Protein AF-A0A914R539-F1 (afdb_monomer_lite)

Foldseek 3Di:
DDDDDPVVVVVVVVVVCVVVVNDDDDDDAPDPAQVVSCVVPVWGKDWDFQLCCPPPQKDFDDDVQWFWWFDQDPVRDTFIFIARNVQQKTWDDDPNDIDIDHDPVSRGIITIIIGNDDDDADDDFKDKDFFFDAAPVVQAFDWDVNAWAQDPVRDTDTWGWKWADDPRDIWIWTWDADPVRTIWIWTDDPNDIDTDNVRTMIMTTGGGPPCPDPVPADADEPPPDPDPPVLPHHFYAYPPSDRDTDRDDDPPPDD

Secondary structure (DSSP, 8-state):
---SHHHHHHHHHHHHHHHTTT-------S-SSHHHHHHHHS-EEEEEEGGGGG-TTEEE--BTTEEEEEEE-TTS-EEEEEEETTTTEEEEEETTEEEEEESGGGGGSEEEEEE----------EEEEETTSBP-GGG-B-BGGGS-EE-TTS-EE--EEEEEEETTEEEEEEEEE-TTSBEEEEEEETTEEE-SGGG-EEEEEB--TT-S-GGGSPEEETT----TTS-SSPEEE-SSSS---PPP-------

pLDDT: mean 75.89, std 21.04, range [23.69, 97.81]

Organism: Parascaris equorum (NCBI:txid6256)

InterPro domains:
  IPR021010 Cytosolic motility protein [PF12150] (19-109)
  IPR021010 Cytosolic motility protein [PF12150] (124-219)
  IPR021010 Cytosolic motility protein [PTHR31578] (16-212)

Structure (mmCIF, N/CA/C/O backbone):
data_AF-A0A914R539-F1
#
_entry.id   AF-A0A914R539-F1
#
loop_
_atom_site.group_PDB
_atom_site.id
_atom_site.type_symbol
_atom_site.label_atom_id
_atom_site.label_alt_id
_atom_site.label_comp_id
_atom_site.label_asym_id
_atom_site.label_entity_id
_atom_site.label_seq_id
_atom_site.pdbx_PDB_ins_code
_atom_site.Cartn_x
_atom_site.Cartn_y
_atom_site.Cartn_z
_atom_site.occupancy
_atom_site.B_iso_or_equiv
_atom_site.auth_seq_id
_atom_site.auth_comp_id
_atom_site.auth_asym_id
_atom_site.auth_atom_id
_atom_site.pdbx_PDB_model_num
ATOM 1 N N . MET A 1 1 ? -8.723 -35.958 12.616 1.00 33.81 1 MET A N 1
ATOM 2 C CA . MET A 1 1 ? -7.391 -35.722 12.018 1.00 33.81 1 MET A CA 1
ATOM 3 C C . MET A 1 1 ? -7.541 -34.635 10.971 1.00 33.81 1 MET A C 1
ATOM 5 O O . MET A 1 1 ? -8.074 -34.938 9.921 1.00 33.81 1 MET A O 1
ATOM 9 N N . ASN A 1 2 ? -7.173 -33.387 11.263 1.00 42.44 2 ASN A N 1
ATOM 10 C CA . ASN A 1 2 ? -7.178 -32.292 10.282 1.00 42.44 2 ASN A CA 1
ATOM 11 C C . ASN A 1 2 ? -6.031 -31.323 10.606 1.00 42.44 2 ASN A C 1
ATOM 13 O O . ASN A 1 2 ? -6.240 -30.271 11.198 1.00 42.44 2 ASN A O 1
ATOM 17 N N . GLN A 1 3 ? -4.807 -31.708 10.247 1.00 45.84 3 GLN A N 1
ATOM 18 C CA . GLN A 1 3 ? -3.664 -30.801 10.108 1.00 45.84 3 GLN A CA 1
ATOM 19 C C . GLN A 1 3 ? -2.811 -31.296 8.930 1.00 45.84 3 GLN A C 1
ATOM 21 O O . GLN A 1 3 ? -2.142 -32.317 9.067 1.00 45.84 3 GLN A O 1
ATOM 26 N N . PRO A 1 4 ? -2.928 -30.672 7.738 1.00 49.81 4 PRO A N 1
ATOM 27 C CA . PRO A 1 4 ? -1.743 -30.599 6.870 1.00 49.81 4 PRO A CA 1
ATOM 28 C C . PRO A 1 4 ? -1.558 -29.289 6.066 1.00 49.81 4 PRO A C 1
ATOM 30 O O . PRO A 1 4 ? -0.532 -29.123 5.413 1.00 49.81 4 PRO A O 1
ATOM 33 N N . VAL A 1 5 ? -2.498 -28.334 6.066 1.00 51.12 5 VAL A N 1
ATOM 34 C CA . VAL A 1 5 ? -2.425 -27.194 5.117 1.00 51.12 5 VAL A CA 1
ATOM 35 C C . VAL A 1 5 ? -1.480 -26.078 5.587 1.00 51.12 5 VAL A C 1
ATOM 37 O O . VAL A 1 5 ? -0.688 -25.566 4.792 1.00 51.12 5 VAL A O 1
ATOM 40 N N . ALA A 1 6 ? -1.512 -25.730 6.878 1.00 50.34 6 ALA A N 1
ATOM 41 C CA . ALA A 1 6 ? -0.739 -24.611 7.431 1.00 50.34 6 ALA A CA 1
ATOM 42 C C . ALA A 1 6 ? 0.784 -24.856 7.420 1.00 50.34 6 ALA A C 1
ATOM 44 O O . ALA A 1 6 ? 1.560 -23.942 7.140 1.00 50.34 6 ALA A O 1
ATOM 45 N N . GLU A 1 7 ? 1.211 -26.101 7.649 1.00 47.94 7 GLU A N 1
ATOM 46 C CA . GLU A 1 7 ? 2.627 -26.486 7.684 1.00 47.94 7 GLU A CA 1
ATOM 47 C C . GLU A 1 7 ? 3.283 -26.391 6.294 1.00 47.94 7 GLU A C 1
ATOM 49 O O . GLU A 1 7 ? 4.421 -25.939 6.165 1.00 47.94 7 GLU A O 1
ATOM 54 N N . SER A 1 8 ? 2.543 -26.695 5.218 1.00 57.62 8 SER A N 1
ATOM 55 C CA . SER A 1 8 ? 3.074 -26.572 3.850 1.00 57.62 8 SER A CA 1
ATOM 56 C C . SER A 1 8 ? 3.269 -25.113 3.408 1.00 57.62 8 SER A C 1
ATOM 58 O O . SER A 1 8 ? 4.208 -24.813 2.670 1.00 57.62 8 SER A O 1
ATOM 60 N N . ALA A 1 9 ? 2.416 -24.192 3.873 1.00 58.97 9 ALA A N 1
ATOM 61 C CA . ALA A 1 9 ? 2.515 -22.771 3.542 1.00 58.97 9 ALA A CA 1
ATOM 62 C C . ALA A 1 9 ? 3.688 -22.101 4.274 1.00 58.97 9 ALA A C 1
ATOM 64 O O . ALA A 1 9 ? 4.469 -21.384 3.648 1.00 58.97 9 ALA A O 1
ATOM 65 N N . ALA A 1 10 ? 3.867 -22.394 5.566 1.00 61.19 10 ALA A N 1
ATOM 66 C CA . ALA A 1 10 ? 5.004 -21.905 6.346 1.00 61.19 10 ALA A CA 1
ATOM 67 C C . ALA A 1 10 ? 6.347 -22.382 5.762 1.00 61.19 10 ALA A C 1
ATOM 69 O O . ALA A 1 10 ? 7.278 -21.588 5.615 1.00 61.19 10 ALA A O 1
ATOM 70 N N . ASN A 1 11 ? 6.418 -23.645 5.326 1.00 65.12 11 ASN A N 1
ATOM 71 C CA . ASN A 1 11 ? 7.604 -24.199 4.670 1.00 65.12 11 ASN A CA 1
ATOM 72 C C . ASN A 1 11 ? 7.929 -23.503 3.336 1.00 65.12 11 ASN A C 1
ATOM 74 O O . ASN A 1 11 ? 9.097 -23.224 3.059 1.00 65.12 11 ASN A O 1
ATOM 78 N N . LYS A 1 12 ? 6.910 -23.151 2.539 1.00 68.62 12 LYS A N 1
ATOM 79 C CA . LYS A 1 12 ? 7.093 -22.386 1.292 1.00 68.62 12 LYS A CA 1
ATOM 80 C C . LYS A 1 12 ? 7.578 -20.957 1.544 1.00 68.62 12 LYS A C 1
ATOM 82 O O . LYS A 1 12 ? 8.467 -20.496 0.836 1.00 68.62 12 LYS A O 1
ATOM 87 N N . VAL A 1 13 ? 7.048 -20.271 2.560 1.00 67.25 13 VAL A N 1
ATOM 88 C CA . VAL A 1 13 ? 7.504 -18.917 2.931 1.00 67.25 13 VAL A CA 1
ATOM 89 C C . VAL A 1 13 ? 8.951 -18.943 3.430 1.00 67.25 13 VAL A C 1
ATOM 91 O O . VAL A 1 13 ? 9.757 -18.110 3.021 1.00 67.25 13 VAL A O 1
ATOM 94 N N . GLY A 1 14 ? 9.313 -19.927 4.260 1.00 71.75 14 GLY A N 1
ATOM 95 C CA . GLY A 1 14 ? 10.688 -20.102 4.734 1.00 71.75 14 GLY A CA 1
ATOM 96 C C . GLY A 1 14 ? 11.678 -20.403 3.604 1.00 71.75 14 GLY A C 1
ATOM 97 O O . GLY A 1 14 ? 12.800 -19.901 3.615 1.00 71.75 14 GLY A O 1
ATOM 98 N N . GLN A 1 15 ? 11.267 -21.179 2.597 1.00 78.31 15 GLN A N 1
ATOM 99 C CA . GLN A 1 15 ? 12.065 -21.390 1.391 1.00 78.31 15 GLN A CA 1
ATOM 100 C C . GLN A 1 15 ? 12.229 -20.101 0.580 1.00 78.31 15 GLN A C 1
ATOM 102 O O . GLN A 1 15 ? 13.361 -19.723 0.301 1.00 78.31 15 GLN A O 1
ATOM 107 N N . LEU A 1 16 ? 11.139 -19.383 0.302 1.00 75.12 16 LEU A N 1
ATOM 108 C CA . LEU A 1 16 ? 11.188 -18.127 -0.449 1.00 75.12 16 LEU A CA 1
ATOM 109 C C . LEU A 1 16 ? 12.073 -17.075 0.236 1.00 75.12 16 LEU A C 1
ATOM 111 O O . LEU A 1 16 ? 12.843 -16.389 -0.427 1.00 75.12 16 LEU A O 1
ATOM 115 N N . SER A 1 17 ? 11.997 -16.969 1.565 1.00 83.06 17 SER A N 1
ATOM 116 C CA . SER A 1 17 ? 12.867 -16.079 2.339 1.00 83.06 17 SER A CA 1
ATOM 117 C C . SER A 1 17 ? 14.346 -16.412 2.117 1.00 83.06 17 SER A C 1
ATOM 119 O O . SER A 1 17 ? 15.145 -15.511 1.883 1.00 83.06 17 SER A O 1
ATOM 121 N N . ARG A 1 18 ? 14.715 -17.700 2.094 1.00 86.88 18 ARG A N 1
ATOM 122 C CA . ARG A 1 18 ? 16.092 -18.124 1.785 1.00 86.88 18 ARG A CA 1
ATOM 123 C C . ARG A 1 18 ? 16.487 -17.797 0.347 1.00 86.88 18 ARG A C 1
ATOM 125 O O . ARG A 1 18 ? 17.568 -17.255 0.143 1.00 86.88 18 ARG A O 1
ATOM 132 N N . ASP A 1 19 ? 15.610 -18.073 -0.614 1.00 87.69 19 ASP A N 1
ATOM 133 C CA . ASP A 1 19 ? 15.874 -17.846 -2.040 1.00 87.69 19 ASP A CA 1
ATOM 134 C C . ASP A 1 19 ? 16.094 -16.354 -2.355 1.00 87.69 19 ASP A C 1
ATOM 136 O O . ASP A 1 19 ? 16.887 -16.010 -3.229 1.00 87.69 19 ASP A O 1
ATOM 140 N N . LEU A 1 20 ? 15.433 -15.461 -1.611 1.00 87.88 20 LEU A N 1
ATOM 141 C CA . LEU A 1 20 ? 15.561 -14.005 -1.742 1.00 87.88 20 LEU A CA 1
ATOM 142 C C . LEU A 1 20 ? 16.648 -13.393 -0.841 1.00 87.88 20 LEU A C 1
ATOM 144 O O . LEU A 1 20 ? 16.790 -12.174 -0.798 1.00 87.88 20 LEU A O 1
ATOM 148 N N . GLY A 1 21 ? 17.404 -14.205 -0.095 1.00 87.19 21 GLY A N 1
ATOM 149 C CA . GLY A 1 21 ? 18.436 -13.710 0.825 1.00 87.19 21 GLY A CA 1
ATOM 150 C C . GLY A 1 21 ? 17.886 -13.015 2.078 1.00 87.19 21 GLY A C 1
ATOM 151 O O . GLY A 1 21 ? 18.600 -12.259 2.731 1.00 87.19 21 GLY A O 1
ATOM 152 N N . GLY A 1 22 ? 16.621 -13.257 2.424 1.00 87.38 22 GLY A N 1
ATOM 153 C CA . GLY A 1 22 ? 15.973 -12.814 3.660 1.00 87.38 22 GLY A CA 1
ATOM 154 C C . GLY A 1 22 ? 15.517 -11.355 3.683 1.00 87.38 22 GLY A C 1
ATOM 155 O O . GLY A 1 22 ? 14.815 -10.964 4.615 1.00 87.38 22 GLY A O 1
ATOM 156 N N . GLN A 1 23 ? 15.869 -10.548 2.678 1.00 88.75 23 GLN A N 1
ATOM 157 C CA . GLN A 1 23 ? 15.537 -9.126 2.640 1.00 88.75 23 GLN A CA 1
ATOM 158 C C . GLN A 1 23 ? 15.212 -8.650 1.224 1.00 88.75 23 GLN A C 1
ATOM 160 O O . GLN A 1 23 ? 15.909 -8.962 0.265 1.00 88.75 23 GLN A O 1
ATOM 165 N N . ILE A 1 24 ? 14.173 -7.821 1.118 1.00 91.50 24 ILE A N 1
ATOM 166 C CA . ILE A 1 24 ? 13.796 -7.109 -0.106 1.00 91.50 24 ILE A CA 1
ATOM 167 C C . ILE A 1 24 ? 13.611 -5.618 0.186 1.00 91.50 24 ILE A C 1
ATOM 169 O O . ILE A 1 24 ? 13.507 -5.204 1.343 1.00 91.50 24 ILE A O 1
ATOM 173 N N . GLN A 1 25 ? 13.550 -4.809 -0.869 1.00 87.88 25 GLN A N 1
ATOM 174 C CA . GLN A 1 25 ? 13.225 -3.387 -0.781 1.00 87.88 25 GLN A CA 1
ATOM 175 C C . GLN A 1 25 ? 11.792 -3.148 -1.257 1.00 87.88 25 GLN A C 1
ATOM 177 O O . GLN A 1 25 ? 11.367 -3.704 -2.268 1.00 87.88 25 GLN A O 1
ATOM 182 N N . ILE A 1 26 ? 11.065 -2.293 -0.539 1.00 87.06 26 ILE A N 1
ATOM 183 C CA . ILE A 1 26 ? 9.733 -1.815 -0.920 1.00 87.06 26 ILE A CA 1
ATOM 184 C C . ILE A 1 26 ? 9.850 -0.330 -1.247 1.00 87.06 26 ILE A C 1
ATOM 186 O O . ILE A 1 26 ? 10.465 0.423 -0.491 1.00 87.06 26 ILE A O 1
ATOM 190 N N . LEU A 1 27 ? 9.270 0.091 -2.372 1.00 85.31 27 LEU A N 1
ATOM 191 C CA . LEU A 1 27 ? 9.185 1.505 -2.716 1.00 85.31 27 LEU A CA 1
ATOM 192 C C . LEU A 1 27 ? 8.287 2.216 -1.699 1.00 85.31 27 LEU A C 1
ATOM 194 O O . LEU A 1 27 ? 7.121 1.859 -1.550 1.00 85.31 27 LEU A O 1
ATOM 198 N N . THR A 1 28 ? 8.821 3.226 -1.019 1.00 85.00 28 THR A N 1
ATOM 199 C CA . THR A 1 28 ? 8.073 4.042 -0.060 1.00 85.00 28 THR A CA 1
ATOM 200 C C . THR A 1 28 ? 7.901 5.466 -0.576 1.00 85.00 28 THR A C 1
ATOM 202 O O . THR A 1 28 ? 8.714 5.987 -1.344 1.00 85.00 28 THR A O 1
ATOM 205 N N . ALA A 1 29 ? 6.813 6.102 -0.154 1.00 83.81 29 ALA A N 1
ATOM 206 C CA . ALA A 1 29 ? 6.571 7.520 -0.358 1.00 83.81 29 ALA A CA 1
ATOM 207 C C . ALA A 1 29 ? 6.622 8.236 0.994 1.00 83.81 29 ALA A C 1
ATOM 209 O O . ALA A 1 29 ? 6.235 7.677 2.019 1.00 83.81 29 ALA A O 1
ATOM 210 N N . VAL A 1 30 ? 7.097 9.482 0.994 1.00 85.12 30 VAL A N 1
ATOM 211 C CA . VAL A 1 30 ? 7.144 10.314 2.209 1.00 85.12 30 VAL A CA 1
ATOM 212 C C . VAL A 1 30 ? 5.756 10.720 2.703 1.00 85.12 30 VAL A C 1
ATOM 214 O O . VAL A 1 30 ? 5.622 11.096 3.862 1.00 85.12 30 VAL A O 1
ATOM 217 N N . GLU A 1 31 ? 4.755 10.656 1.824 1.00 86.38 31 GLU A N 1
ATOM 218 C CA . GLU A 1 31 ? 3.333 10.846 2.096 1.00 86.38 31 GLU A CA 1
ATOM 219 C C . GLU A 1 31 ? 2.530 9.898 1.197 1.00 86.38 31 GLU A C 1
ATOM 221 O O . GLU A 1 31 ? 2.931 9.643 0.061 1.00 86.38 31 GLU A O 1
ATOM 226 N N . GLN A 1 32 ? 1.388 9.405 1.684 1.00 82.88 32 GLN A N 1
ATOM 227 C CA . GLN A 1 32 ? 0.482 8.565 0.886 1.00 82.88 32 GLN A CA 1
ATOM 228 C C . GLN A 1 32 ? -0.440 9.387 -0.029 1.00 82.88 32 GLN A C 1
ATOM 230 O O . GLN A 1 32 ? -0.839 8.898 -1.082 1.00 82.88 32 GLN A O 1
ATOM 235 N N . ASP A 1 33 ? -0.776 10.631 0.347 1.00 80.25 33 ASP A N 1
ATOM 236 C CA . ASP A 1 33 ? -1.586 11.512 -0.502 1.00 80.25 33 ASP A CA 1
ATOM 237 C C . ASP A 1 33 ? -0.702 12.208 -1.561 1.00 80.25 33 ASP A C 1
ATOM 239 O O . ASP A 1 33 ? 0.241 12.914 -1.189 1.00 80.25 33 ASP A O 1
ATOM 243 N N . PRO A 1 34 ? -1.015 12.087 -2.864 1.00 78.62 34 PRO A N 1
ATOM 244 C CA . PRO A 1 34 ? -0.222 12.646 -3.958 1.00 78.62 34 PRO A CA 1
ATOM 245 C C . PRO A 1 34 ? -0.018 14.158 -3.879 1.00 78.62 34 PRO A C 1
ATOM 247 O O . PRO A 1 34 ? 1.042 14.651 -4.258 1.00 78.62 34 PRO A O 1
ATOM 250 N N . SER A 1 35 ? -1.009 14.905 -3.381 1.00 78.38 35 SER A N 1
ATOM 251 C CA . SER A 1 35 ? -0.921 16.367 -3.292 1.00 78.38 35 SER A CA 1
ATOM 252 C C . SER A 1 35 ? 0.094 16.767 -2.228 1.00 78.38 35 SER A C 1
ATOM 254 O O . SER A 1 35 ? 0.978 17.585 -2.481 1.00 78.38 35 SER A O 1
ATOM 256 N N . THR A 1 36 ? 0.014 16.145 -1.050 1.00 80.25 36 THR A N 1
ATOM 257 C CA . THR A 1 36 ? 0.995 16.353 0.025 1.00 80.25 36 THR A CA 1
ATOM 258 C C . THR A 1 36 ? 2.373 15.793 -0.325 1.00 80.25 36 THR A C 1
ATOM 260 O O . THR A 1 36 ? 3.385 16.412 -0.002 1.00 80.25 36 THR A O 1
ATOM 263 N N . MET A 1 37 ? 2.431 14.676 -1.056 1.00 83.31 37 MET A N 1
ATOM 264 C CA . MET A 1 37 ? 3.674 14.105 -1.564 1.00 83.31 37 MET A CA 1
ATOM 265 C C . MET A 1 37 ? 4.363 15.089 -2.508 1.00 83.31 37 MET A C 1
ATOM 267 O O . MET A 1 37 ? 5.540 15.385 -2.320 1.00 83.31 37 MET A O 1
ATOM 271 N N . TYR A 1 38 ? 3.621 15.664 -3.457 1.00 84.00 38 TYR A N 1
ATOM 272 C CA . TYR A 1 38 ? 4.144 16.673 -4.371 1.00 84.00 38 TYR A CA 1
ATOM 273 C C . TYR A 1 38 ? 4.639 17.919 -3.631 1.00 84.00 38 TYR A C 1
ATOM 275 O O . TYR A 1 38 ? 5.744 18.383 -3.897 1.00 84.00 38 TYR A O 1
ATOM 283 N N . GLN A 1 39 ? 3.874 18.436 -2.664 1.00 84.75 39 GLN A N 1
ATOM 284 C CA . GLN A 1 39 ? 4.295 19.595 -1.865 1.00 84.75 39 GLN A CA 1
ATOM 285 C C . GLN A 1 39 ? 5.614 19.352 -1.117 1.00 84.75 39 GLN A C 1
ATOM 287 O O . GLN A 1 39 ? 6.406 20.277 -0.958 1.00 84.75 39 GLN A O 1
ATOM 292 N N . LYS A 1 40 ? 5.856 18.117 -0.664 1.00 87.44 40 LYS A N 1
ATOM 293 C CA . LYS A 1 40 ? 7.022 17.758 0.153 1.00 87.44 40 LYS A CA 1
ATOM 294 C C . LYS A 1 40 ? 8.229 17.292 -0.665 1.00 87.44 40 LYS A C 1
ATOM 296 O O . LYS A 1 40 ? 9.359 17.557 -0.268 1.00 87.44 40 LYS A O 1
ATOM 301 N N . ALA A 1 41 ? 8.004 16.588 -1.773 1.00 87.19 41 ALA A N 1
ATOM 302 C CA . ALA A 1 41 ? 9.045 15.927 -2.565 1.00 87.19 41 ALA A CA 1
ATOM 303 C C . ALA A 1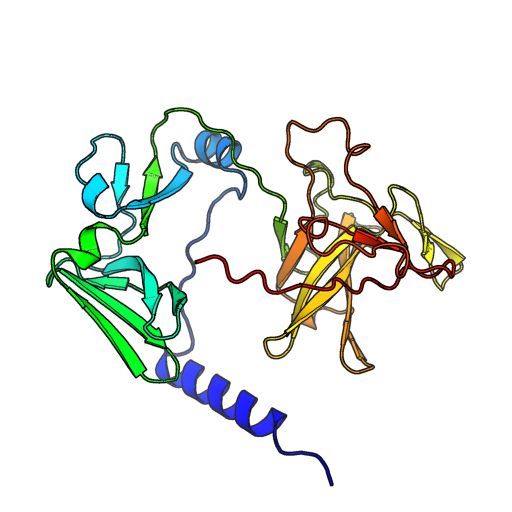 41 ? 9.219 16.503 -3.982 1.00 87.19 41 ALA A C 1
ATOM 305 O O . ALA A 1 41 ? 10.186 16.165 -4.659 1.00 87.19 41 ALA A O 1
ATOM 306 N N . GLY A 1 42 ? 8.303 17.355 -4.452 1.00 84.62 42 GLY A N 1
ATOM 307 C CA . GLY A 1 42 ? 8.324 17.927 -5.804 1.00 84.62 42 GLY A CA 1
ATOM 308 C C . GLY A 1 42 ? 7.845 16.979 -6.911 1.00 84.62 42 GLY A C 1
ATOM 309 O O . GLY A 1 42 ? 7.902 17.335 -8.086 1.00 84.62 42 GLY A O 1
ATOM 310 N N . PHE A 1 43 ? 7.368 15.782 -6.560 1.00 84.62 43 PHE A N 1
ATOM 311 C CA . PHE A 1 43 ? 6.820 14.783 -7.481 1.00 84.62 43 PHE A CA 1
ATOM 312 C C . PHE A 1 43 ? 5.786 13.895 -6.775 1.00 84.62 43 PHE A C 1
ATOM 314 O O . PHE A 1 43 ? 5.742 13.832 -5.547 1.00 84.62 43 PHE A O 1
ATOM 321 N N . TRP A 1 44 ? 4.990 13.160 -7.551 1.00 83.00 44 TRP A N 1
ATOM 322 C CA . TRP A 1 44 ? 4.160 12.050 -7.070 1.00 83.00 44 TRP A CA 1
ATOM 323 C C . TRP A 1 44 ? 4.231 10.863 -8.042 1.00 83.00 44 TRP A C 1
ATOM 325 O O . TRP A 1 44 ? 4.672 11.031 -9.182 1.00 83.00 44 TRP A O 1
ATOM 335 N N . TYR A 1 45 ? 3.842 9.668 -7.586 1.00 83.56 45 TYR A N 1
ATOM 336 C CA . TYR A 1 45 ? 3.870 8.444 -8.396 1.00 83.56 45 TYR A CA 1
ATOM 337 C C . TYR A 1 45 ? 2.566 8.230 -9.173 1.00 83.56 45 TYR A C 1
ATOM 339 O O . TYR A 1 45 ? 1.513 8.037 -8.571 1.00 83.56 45 TYR A O 1
ATOM 347 N N . GLU A 1 46 ? 2.650 8.149 -10.499 1.00 83.44 46 GLU A N 1
ATOM 348 C CA . GLU A 1 46 ? 1.539 7.781 -11.381 1.00 83.44 46 GLU A CA 1
ATOM 349 C C . GLU A 1 46 ? 1.883 6.540 -12.207 1.00 83.44 46 GLU A C 1
ATOM 351 O O . GLU A 1 46 ? 2.974 6.423 -12.768 1.00 83.44 46 GLU A O 1
ATOM 356 N N . TRP A 1 47 ? 0.923 5.628 -12.345 1.00 83.44 47 TRP A N 1
ATOM 357 C CA . TRP A 1 47 ? 1.011 4.530 -13.300 1.00 83.44 47 TRP A CA 1
ATOM 358 C C . TRP A 1 47 ? 0.613 5.013 -14.696 1.00 83.44 47 TRP A C 1
ATOM 360 O O . TRP A 1 47 ? -0.510 5.462 -14.913 1.00 83.44 47 TRP A O 1
ATOM 370 N N . ARG A 1 48 ? 1.521 4.900 -15.667 1.00 85.56 48 ARG A N 1
ATOM 371 C CA . ARG A 1 48 ? 1.295 5.319 -17.061 1.00 85.56 48 ARG A CA 1
ATOM 372 C C . ARG A 1 48 ? 1.762 4.242 -18.038 1.00 85.56 48 ARG A C 1
ATOM 374 O O . ARG A 1 48 ? 2.778 3.606 -17.761 1.00 85.56 48 ARG A O 1
ATOM 381 N N . PRO A 1 49 ? 1.140 4.112 -19.224 1.00 88.50 49 PRO A N 1
ATOM 382 C CA . PRO A 1 49 ? 1.613 3.198 -20.265 1.00 88.50 49 PRO A CA 1
ATOM 383 C C . PRO A 1 49 ? 3.098 3.402 -20.602 1.00 88.50 49 PRO A C 1
ATOM 385 O O . PRO A 1 49 ? 3.568 4.545 -20.646 1.00 88.50 49 PRO A O 1
ATOM 388 N N . TYR A 1 50 ? 3.846 2.333 -20.876 1.00 87.62 50 TYR A N 1
ATOM 389 C CA . TYR A 1 50 ? 5.286 2.411 -21.147 1.00 87.62 50 TYR A CA 1
ATOM 390 C C . TYR A 1 50 ? 5.618 3.356 -22.305 1.00 87.62 50 TYR A C 1
ATOM 392 O O . TYR A 1 50 ? 6.528 4.174 -22.176 1.00 87.62 50 TYR A O 1
ATOM 400 N N . LYS A 1 51 ? 4.816 3.351 -23.375 1.00 88.38 51 LYS A N 1
ATOM 401 C CA . LYS A 1 51 ? 4.970 4.264 -24.522 1.00 88.38 51 LYS A CA 1
ATOM 402 C C . LYS A 1 51 ? 5.034 5.750 -24.152 1.00 88.38 51 LYS A C 1
ATOM 404 O O . LYS A 1 51 ? 5.658 6.530 -24.855 1.00 88.38 51 LYS A O 1
ATOM 409 N N . ASP A 1 52 ? 4.450 6.152 -23.020 1.00 88.12 52 ASP A N 1
ATOM 410 C CA . ASP A 1 52 ? 4.491 7.540 -22.543 1.00 88.12 52 ASP A CA 1
ATOM 411 C C . ASP A 1 52 ? 5.867 7.935 -21.954 1.00 88.12 52 ASP A C 1
ATOM 413 O O . ASP A 1 52 ? 6.006 9.038 -21.441 1.00 88.12 52 ASP A O 1
ATOM 417 N N . ARG A 1 53 ? 6.875 7.047 -21.925 1.00 83.56 53 ARG A N 1
ATOM 418 C CA . ARG A 1 53 ? 8.189 7.287 -21.277 1.00 83.56 53 ARG A CA 1
ATOM 419 C C . ARG A 1 53 ? 8.965 8.482 -21.843 1.00 83.56 53 ARG A C 1
ATOM 421 O O . ARG A 1 53 ? 9.816 9.016 -21.151 1.00 83.56 53 ARG A O 1
ATOM 428 N N . GLU A 1 54 ? 8.684 8.874 -23.082 1.00 84.56 54 GLU A N 1
ATOM 429 C CA . GLU A 1 54 ? 9.391 9.955 -23.782 1.00 84.56 54 GLU A CA 1
ATOM 430 C C . GLU A 1 54 ? 8.789 11.338 -23.479 1.00 84.56 54 GLU A C 1
ATOM 432 O O . GLU A 1 54 ? 9.307 12.362 -23.920 1.00 84.56 54 GLU A O 1
ATOM 437 N N . LYS A 1 55 ? 7.691 11.402 -22.711 1.00 85.56 55 LYS A N 1
ATOM 438 C CA . LYS A 1 55 ? 7.079 12.673 -22.315 1.00 85.56 55 LYS A CA 1
ATOM 439 C C . LYS A 1 55 ? 7.979 13.405 -21.319 1.00 85.56 55 LYS A C 1
ATOM 441 O O . LYS A 1 55 ? 8.249 12.896 -20.239 1.00 85.56 55 LYS A O 1
ATOM 446 N N . ALA A 1 56 ? 8.344 14.646 -21.643 1.00 81.62 56 ALA A N 1
ATOM 447 C CA . ALA A 1 56 ? 9.300 15.455 -20.876 1.00 81.62 56 ALA A CA 1
ATOM 448 C C . ALA A 1 56 ? 8.933 15.698 -19.395 1.00 81.62 56 ALA A C 1
ATOM 450 O O . ALA A 1 56 ? 9.817 15.940 -18.581 1.00 81.62 56 ALA A O 1
ATOM 451 N N . HIS A 1 57 ? 7.647 15.640 -19.036 1.00 80.25 57 HIS A N 1
ATOM 452 C CA . HIS A 1 57 ? 7.175 15.823 -17.655 1.00 80.25 57 HIS A CA 1
ATOM 453 C C . HIS A 1 57 ? 7.122 14.518 -16.843 1.00 80.25 57 HIS A C 1
ATOM 455 O O . HIS A 1 57 ? 6.653 14.535 -15.704 1.00 80.25 57 HIS A O 1
ATOM 461 N N . LEU A 1 58 ? 7.553 13.395 -17.430 1.00 83.56 58 LEU A N 1
ATOM 462 C CA . LEU A 1 58 ? 7.565 12.084 -16.795 1.00 83.56 58 LEU A CA 1
ATOM 463 C C . LEU A 1 58 ? 8.998 11.603 -16.606 1.00 83.56 58 LEU A C 1
ATOM 465 O O . LEU A 1 58 ? 9.779 11.556 -17.552 1.00 83.56 58 LEU A O 1
ATOM 469 N N . GLN A 1 59 ? 9.322 11.175 -15.391 1.00 86.50 59 GLN A N 1
ATOM 470 C CA . GLN A 1 59 ? 10.562 10.449 -15.126 1.00 86.50 59 GLN A CA 1
ATOM 471 C C . GLN A 1 59 ? 10.226 9.005 -14.762 1.00 86.50 59 GLN A C 1
ATOM 473 O O . GLN A 1 59 ? 9.318 8.744 -13.975 1.00 86.50 59 GLN A O 1
ATOM 478 N N . LEU A 1 60 ? 10.927 8.051 -15.368 1.00 88.25 60 LEU A N 1
ATOM 479 C CA . LEU A 1 60 ? 10.661 6.632 -15.158 1.00 88.25 60 LEU A CA 1
ATOM 480 C C . LEU A 1 60 ? 11.234 6.163 -13.815 1.00 88.25 60 LEU A C 1
ATOM 482 O O . LEU A 1 60 ? 12.417 6.376 -13.551 1.00 88.25 60 LEU A O 1
ATOM 486 N N . VAL A 1 61 ? 10.431 5.474 -12.999 1.00 89.88 61 VAL A N 1
ATOM 487 C CA . VAL A 1 61 ? 10.942 4.793 -11.799 1.00 89.88 61 VAL A CA 1
ATOM 488 C C . VAL A 1 61 ? 11.760 3.586 -12.252 1.00 89.88 61 VAL A C 1
ATOM 490 O O . VAL A 1 61 ? 11.224 2.688 -12.893 1.00 89.88 61 VAL A O 1
ATOM 493 N N . ARG A 1 62 ? 13.063 3.552 -11.959 1.00 91.44 62 ARG A N 1
ATOM 494 C CA . ARG A 1 62 ? 13.953 2.450 -12.357 1.00 91.44 62 ARG A CA 1
ATOM 495 C C . ARG A 1 62 ? 15.125 2.276 -11.399 1.00 91.44 62 ARG A C 1
ATOM 497 O O . ARG A 1 62 ? 15.617 3.251 -10.840 1.00 91.44 62 ARG A O 1
ATOM 504 N N . CYS A 1 63 ? 15.622 1.047 -11.311 1.00 92.25 63 CYS A N 1
ATOM 505 C CA . CYS A 1 63 ? 16.877 0.692 -10.654 1.00 92.25 63 CYS A CA 1
ATOM 506 C C . CYS A 1 63 ? 17.769 -0.019 -11.677 1.00 92.25 63 CYS A C 1
ATOM 508 O O . CYS A 1 63 ? 17.466 -1.132 -12.109 1.00 92.25 63 CYS A O 1
ATOM 510 N N . GLY A 1 64 ? 18.853 0.624 -12.119 1.00 94.75 64 GLY A N 1
ATOM 511 C CA . GLY A 1 64 ? 19.644 0.098 -13.237 1.00 94.75 64 GLY A CA 1
ATOM 512 C C . GLY A 1 64 ? 18.774 -0.039 -14.490 1.00 94.75 64 GLY A C 1
ATOM 513 O O . GLY A 1 64 ? 18.096 0.920 -14.853 1.00 94.75 64 GLY A O 1
ATOM 514 N N . GLN A 1 65 ? 18.777 -1.205 -15.144 1.00 93.94 65 GLN A N 1
ATOM 515 C CA . GLN A 1 65 ? 17.918 -1.498 -16.307 1.00 93.94 65 GLN A CA 1
ATOM 516 C C . GLN A 1 65 ? 16.539 -2.072 -15.942 1.00 93.94 65 GLN A C 1
ATOM 518 O O . GLN A 1 65 ? 15.757 -2.366 -16.839 1.00 93.94 65 GLN A O 1
ATOM 523 N N . SER A 1 66 ? 16.213 -2.194 -14.653 1.00 93.31 66 SER A N 1
ATOM 524 C CA . SER A 1 66 ? 14.931 -2.732 -14.191 1.00 93.31 66 SER A CA 1
ATOM 525 C C . SER A 1 66 ? 13.928 -1.620 -13.885 1.00 93.31 66 SER A C 1
ATOM 527 O O . SER A 1 66 ? 14.266 -0.634 -13.223 1.00 93.31 66 SER A O 1
ATOM 529 N N . CYS A 1 67 ? 12.690 -1.780 -14.350 1.00 92.69 67 CYS A N 1
ATOM 530 C CA . CYS A 1 67 ? 11.572 -0.872 -14.095 1.00 92.69 67 CYS A CA 1
ATOM 531 C C . CYS A 1 67 ? 10.320 -1.666 -13.671 1.00 92.69 67 CYS A C 1
ATOM 533 O O . CYS A 1 67 ? 10.006 -2.654 -14.330 1.00 92.69 67 CYS A O 1
ATOM 535 N N . PRO A 1 68 ? 9.583 -1.280 -12.611 1.00 93.12 68 PRO A N 1
ATOM 536 C CA . PRO A 1 68 ? 8.371 -1.986 -12.203 1.00 93.12 68 PRO A CA 1
ATOM 537 C C . PRO A 1 68 ? 7.266 -1.868 -13.259 1.00 93.12 68 PRO A C 1
ATOM 539 O O . PRO A 1 68 ? 6.958 -0.766 -13.718 1.00 93.12 68 PRO A O 1
ATOM 542 N N . VAL A 1 69 ? 6.634 -2.995 -13.595 1.00 91.88 69 VAL A N 1
ATOM 543 C CA . VAL A 1 69 ? 5.593 -3.080 -14.629 1.00 91.88 69 VAL A CA 1
ATOM 544 C C . VAL A 1 69 ? 4.369 -3.843 -14.149 1.00 91.88 69 VAL A C 1
ATOM 546 O O . VAL A 1 69 ? 4.487 -4.908 -13.548 1.00 91.88 69 VAL A O 1
ATOM 549 N N . ILE A 1 70 ? 3.187 -3.306 -14.442 1.00 90.25 70 ILE A N 1
ATOM 550 C CA . ILE A 1 70 ? 1.920 -4.017 -14.285 1.00 90.25 70 ILE A CA 1
ATOM 551 C C . ILE A 1 70 ? 1.610 -4.739 -15.595 1.00 90.25 70 ILE A C 1
ATOM 553 O O . ILE A 1 70 ? 1.466 -4.107 -16.647 1.00 90.25 70 ILE A O 1
ATOM 557 N N . MET A 1 71 ? 1.491 -6.061 -15.515 1.00 90.19 71 MET A N 1
ATOM 558 C CA . MET A 1 71 ? 1.268 -6.951 -16.648 1.00 90.19 71 MET A CA 1
ATOM 559 C C . MET A 1 71 ? 0.037 -7.824 -16.403 1.00 90.19 71 MET A C 1
ATOM 561 O O . MET A 1 71 ? -0.175 -8.312 -15.293 1.00 90.19 71 MET A O 1
ATOM 565 N N . GLN A 1 72 ? -0.757 -8.044 -17.451 1.00 89.06 72 GLN A N 1
ATOM 566 C CA . GLN A 1 72 ? -1.789 -9.077 -17.433 1.00 89.06 72 GLN A CA 1
ATOM 567 C C . GLN A 1 72 ? -1.141 -10.438 -17.676 1.00 89.06 72 GLN A C 1
ATOM 569 O O . GLN A 1 72 ? -0.426 -10.634 -18.660 1.00 89.06 72 GLN A O 1
ATOM 574 N N . SER A 1 73 ? -1.381 -11.362 -16.761 1.00 88.75 73 SER A N 1
ATOM 575 C CA . SER A 1 73 ? -0.996 -12.766 -16.901 1.00 88.75 73 SER A CA 1
ATOM 576 C C . SER A 1 73 ? -1.967 -13.521 -17.806 1.00 88.75 73 SER A C 1
ATOM 578 O O . SER A 1 73 ? -3.082 -13.072 -18.083 1.00 88.75 73 SER A O 1
ATOM 580 N N . LYS A 1 74 ? -1.555 -14.705 -18.261 1.00 88.19 74 LYS A N 1
ATOM 581 C CA . LYS A 1 74 ? -2.372 -15.569 -19.128 1.00 88.19 74 LYS A CA 1
ATOM 582 C C . LYS A 1 74 ? -3.670 -16.041 -18.471 1.00 88.19 74 LYS A C 1
ATOM 584 O O . LYS A 1 74 ? -4.613 -16.360 -19.187 1.00 88.19 74 LYS A O 1
ATOM 589 N N . ASP A 1 75 ? -3.722 -16.097 -17.140 1.00 89.06 75 ASP A N 1
ATOM 590 C CA . ASP A 1 75 ? -4.927 -16.425 -16.369 1.00 89.06 75 ASP A CA 1
ATOM 591 C C . ASP A 1 75 ? -5.781 -15.190 -16.025 1.00 89.06 75 ASP A C 1
ATOM 593 O O . ASP A 1 75 ? -6.700 -15.284 -15.216 1.00 89.06 75 ASP A O 1
ATOM 597 N N . GLY A 1 76 ? -5.506 -14.039 -16.652 1.00 87.50 76 GLY A N 1
ATOM 598 C CA . GLY A 1 76 ? -6.309 -12.820 -16.527 1.00 87.50 76 GLY A CA 1
ATOM 599 C C . GLY A 1 76 ? -6.060 -12.027 -15.243 1.00 87.50 76 GLY A C 1
ATOM 600 O O . GLY A 1 76 ? -6.814 -11.104 -14.940 1.00 87.50 76 GLY A O 1
ATOM 601 N N . LYS A 1 77 ? -5.024 -12.370 -14.464 1.00 87.56 77 LYS A N 1
ATOM 602 C CA . LYS A 1 77 ? -4.647 -11.603 -13.270 1.00 87.56 77 LYS A CA 1
ATOM 603 C C . LYS A 1 77 ? -3.739 -10.441 -13.637 1.00 87.56 77 LYS A C 1
ATOM 605 O O . LYS A 1 77 ? -2.737 -10.615 -14.336 1.00 87.56 77 LYS A O 1
ATOM 610 N N . THR A 1 78 ? -4.011 -9.297 -13.027 1.00 88.56 78 THR A N 1
ATOM 611 C CA . THR A 1 78 ? -3.115 -8.143 -13.025 1.00 88.56 78 THR A CA 1
ATOM 612 C C . THR A 1 78 ? -1.995 -8.372 -12.011 1.00 88.56 78 THR A C 1
ATOM 614 O O . THR A 1 78 ? -2.259 -8.421 -10.810 1.00 88.56 78 THR A O 1
ATOM 617 N N . LEU A 1 79 ? -0.750 -8.505 -12.471 1.00 88.94 79 LEU A N 1
ATOM 618 C CA . LEU A 1 79 ? 0.413 -8.785 -11.624 1.00 88.94 79 LEU A CA 1
ATOM 619 C C . LEU A 1 79 ? 1.480 -7.695 -11.762 1.00 88.94 79 LEU A C 1
ATOM 621 O O . LEU A 1 79 ? 1.684 -7.137 -12.840 1.00 88.94 79 LEU A O 1
ATOM 625 N N . LEU A 1 80 ? 2.181 -7.418 -10.662 1.00 91.69 80 LEU A N 1
ATOM 626 C CA . LEU A 1 80 ? 3.364 -6.561 -10.650 1.00 91.69 80 LEU A CA 1
ATOM 627 C C . LEU A 1 80 ? 4.613 -7.414 -10.898 1.00 91.69 80 LEU A C 1
ATOM 629 O O . LEU A 1 80 ? 4.840 -8.409 -10.212 1.00 91.69 80 LEU A O 1
ATOM 633 N N . GLY A 1 81 ? 5.440 -6.998 -11.848 1.00 94.31 81 GLY A N 1
ATOM 634 C CA . GLY A 1 81 ? 6.764 -7.563 -12.082 1.00 94.31 81 GLY A CA 1
ATOM 635 C C . GLY A 1 81 ? 7.747 -6.488 -12.510 1.00 94.31 81 GLY A C 1
ATOM 636 O O . GLY A 1 81 ? 7.661 -5.347 -12.049 1.00 94.31 81 GLY A O 1
ATOM 637 N N . TYR A 1 82 ? 8.674 -6.838 -13.398 1.00 95.12 82 TYR A N 1
ATOM 638 C CA . TYR A 1 82 ? 9.668 -5.895 -13.901 1.00 95.12 82 TYR A CA 1
ATOM 639 C C . TYR A 1 82 ? 9.819 -5.961 -15.422 1.00 95.12 82 TYR A C 1
ATOM 641 O O . TYR A 1 82 ? 9.609 -6.999 -16.044 1.00 95.12 82 TYR A O 1
ATOM 649 N N . LEU A 1 83 ? 10.186 -4.828 -16.006 1.00 94.62 83 LEU A N 1
ATOM 650 C CA . LEU A 1 83 ? 10.648 -4.665 -17.374 1.00 94.62 83 LEU A CA 1
ATOM 651 C C . LEU A 1 83 ? 12.170 -4.527 -17.351 1.00 94.62 83 LEU A C 1
ATOM 653 O O . LEU A 1 83 ? 12.696 -3.616 -16.707 1.00 94.62 83 LEU A O 1
ATOM 657 N N . ASP A 1 84 ? 12.859 -5.410 -18.068 1.00 94.88 84 ASP A N 1
ATOM 658 C CA . ASP A 1 84 ? 14.262 -5.223 -18.421 1.00 94.88 84 ASP A CA 1
ATOM 659 C C . ASP A 1 84 ? 14.357 -4.325 -19.657 1.00 94.88 84 ASP A C 1
ATOM 661 O O . ASP A 1 84 ? 14.032 -4.726 -20.773 1.00 94.88 84 ASP A O 1
ATOM 665 N N . MET A 1 85 ? 14.821 -3.095 -19.459 1.00 89.81 85 MET A N 1
ATOM 666 C CA . MET A 1 85 ? 14.975 -2.113 -20.533 1.00 89.81 85 MET A CA 1
ATOM 667 C C . MET A 1 85 ? 16.152 -2.407 -21.468 1.00 89.81 85 MET A C 1
ATOM 669 O O . MET A 1 85 ? 16.223 -1.803 -22.534 1.00 89.81 85 MET A O 1
ATOM 673 N N . GLY A 1 86 ? 17.080 -3.293 -21.090 1.00 91.50 86 GLY A N 1
ATOM 674 C CA . GLY A 1 86 ? 18.166 -3.716 -21.975 1.00 91.50 86 GLY A CA 1
ATOM 675 C C . GLY A 1 86 ? 17.689 -4.665 -23.073 1.00 91.50 86 GLY A C 1
ATOM 676 O O . GLY A 1 86 ? 18.220 -4.640 -24.182 1.00 91.50 86 GLY A O 1
ATOM 677 N N . THR A 1 87 ? 16.676 -5.479 -22.769 1.00 92.75 87 THR A N 1
ATOM 678 C CA . THR A 1 87 ? 16.113 -6.487 -23.681 1.00 92.75 87 THR A CA 1
ATOM 679 C C . THR A 1 87 ? 14.699 -6.156 -24.164 1.00 92.75 87 THR A C 1
ATOM 681 O O . THR A 1 87 ? 14.211 -6.797 -25.091 1.00 92.75 87 THR A O 1
ATOM 684 N N . ASP A 1 88 ? 14.056 -5.148 -23.570 1.00 91.81 88 ASP A N 1
ATOM 685 C CA . ASP A 1 88 ? 12.647 -4.786 -23.775 1.00 91.81 88 ASP A CA 1
ATOM 686 C C . ASP A 1 88 ? 11.691 -5.970 -23.516 1.00 91.81 88 ASP A C 1
ATOM 688 O O . ASP A 1 88 ? 10.760 -6.251 -24.281 1.00 91.81 88 ASP A O 1
ATOM 692 N N . VAL A 1 89 ? 11.961 -6.696 -22.421 1.00 95.25 89 VAL A N 1
ATOM 693 C CA . VAL A 1 89 ? 11.190 -7.862 -21.962 1.00 95.25 89 VAL A CA 1
ATOM 694 C C . VAL A 1 89 ? 10.596 -7.588 -20.583 1.00 95.25 89 VAL A C 1
ATOM 696 O O . VAL A 1 89 ? 11.318 -7.338 -19.616 1.00 95.25 89 VAL A O 1
ATOM 699 N N . ALA A 1 90 ? 9.270 -7.670 -20.478 1.00 95.56 90 ALA A N 1
ATOM 700 C CA . ALA A 1 90 ? 8.560 -7.640 -19.205 1.00 95.56 90 ALA A CA 1
ATOM 701 C C . ALA A 1 90 ? 8.354 -9.060 -18.675 1.00 95.56 90 ALA A C 1
ATOM 703 O O . ALA A 1 90 ? 8.043 -9.972 -19.442 1.00 95.56 90 ALA A O 1
ATOM 704 N N . SER A 1 91 ? 8.508 -9.241 -17.364 1.00 96.06 91 SER A N 1
ATOM 705 C CA . SER A 1 91 ? 8.368 -10.528 -16.693 1.00 96.06 91 SER A CA 1
ATOM 706 C C . SER A 1 91 ? 7.630 -10.411 -15.359 1.00 96.06 91 SER A C 1
ATOM 708 O O . SER A 1 91 ? 7.900 -9.505 -14.569 1.00 96.06 91 SER A O 1
ATOM 710 N N . VAL A 1 92 ? 6.734 -11.364 -15.085 1.00 95.88 92 VAL A N 1
ATOM 711 C CA . VAL A 1 92 ? 6.077 -11.545 -13.778 1.00 95.88 92 VAL A CA 1
ATOM 712 C C . VAL A 1 92 ? 6.217 -12.990 -13.304 1.00 95.88 92 VAL A C 1
ATOM 714 O O . VAL A 1 92 ? 6.268 -13.919 -14.113 1.00 95.88 92 VAL A O 1
ATOM 717 N N . GLY A 1 93 ? 6.247 -13.191 -11.988 1.00 92.62 93 GLY A N 1
ATOM 718 C CA . GLY A 1 93 ? 6.116 -14.515 -11.385 1.00 92.62 93 GLY A CA 1
ATOM 719 C C . GLY A 1 93 ? 4.647 -14.861 -11.145 1.00 92.62 93 GLY A C 1
ATOM 720 O O . GLY A 1 93 ? 3.944 -14.109 -10.475 1.00 92.62 93 GLY A O 1
ATOM 721 N N . ASN A 1 94 ? 4.185 -16.001 -11.652 1.00 91.62 94 ASN A N 1
ATOM 722 C CA . ASN A 1 94 ? 2.831 -16.509 -11.437 1.00 91.62 94 ASN A CA 1
ATOM 723 C C . ASN A 1 94 ? 2.862 -18.034 -11.274 1.00 91.62 94 ASN A C 1
ATOM 725 O O . ASN A 1 94 ? 3.444 -18.742 -12.095 1.00 91.62 94 ASN A O 1
ATOM 729 N N . ASN A 1 95 ? 2.256 -18.557 -10.204 1.00 87.12 95 ASN A N 1
ATOM 730 C CA . ASN A 1 95 ? 2.169 -20.000 -9.923 1.00 87.12 95 ASN A CA 1
ATOM 731 C C . ASN A 1 95 ? 3.512 -20.760 -10.043 1.00 87.12 95 ASN A C 1
ATOM 733 O O . ASN A 1 95 ? 3.578 -21.856 -10.601 1.00 87.12 95 ASN A O 1
ATOM 737 N N . GLY A 1 96 ? 4.599 -20.163 -9.538 1.00 86.81 96 GLY A N 1
ATOM 738 C CA . GLY A 1 96 ? 5.945 -20.752 -9.571 1.00 86.81 96 GLY A CA 1
ATOM 739 C C . GLY A 1 96 ? 6.628 -20.731 -10.944 1.00 86.81 96 GLY A C 1
ATOM 740 O O . GLY A 1 96 ? 7.675 -21.351 -11.107 1.00 86.81 96 GLY A O 1
ATOM 741 N N . LYS A 1 97 ? 6.054 -20.037 -11.933 1.00 90.44 97 LYS A N 1
ATOM 742 C CA . LYS A 1 97 ? 6.624 -19.854 -13.273 1.00 90.44 97 LYS A CA 1
ATOM 743 C C . LYS A 1 97 ? 6.828 -18.372 -13.570 1.00 90.44 97 LYS A C 1
ATOM 745 O O . LYS A 1 97 ? 6.164 -17.517 -12.993 1.00 90.44 97 LYS A O 1
ATOM 750 N N . SER A 1 98 ? 7.742 -18.085 -14.491 1.00 93.25 98 SER A N 1
ATOM 751 C CA . SER A 1 98 ? 7.894 -16.756 -15.079 1.00 93.25 98 SER A CA 1
ATOM 752 C C . SER A 1 98 ? 7.040 -16.672 -16.343 1.00 93.25 98 SER A C 1
ATOM 754 O O . SER A 1 98 ? 7.132 -17.533 -17.221 1.00 93.25 98 SER A O 1
ATOM 756 N N . GLU A 1 99 ? 6.192 -15.654 -16.426 1.00 95.69 99 GLU A N 1
ATOM 757 C CA . GLU A 1 99 ? 5.506 -15.264 -17.655 1.00 95.69 99 GLU A CA 1
ATOM 758 C C . GLU A 1 99 ? 6.205 -14.035 -18.229 1.00 95.69 99 GLU A C 1
ATOM 760 O O . GLU A 1 99 ? 6.581 -13.135 -17.477 1.00 95.69 99 GLU A O 1
ATOM 765 N N . GLN A 1 100 ? 6.402 -14.010 -19.549 1.00 96.06 100 GLN A N 1
ATOM 766 C CA . GLN A 1 100 ? 7.136 -12.951 -20.236 1.00 96.06 100 GLN A CA 1
ATOM 767 C C . GLN A 1 100 ? 6.391 -12.458 -21.472 1.00 96.06 100 GLN A C 1
ATOM 769 O O . GLN A 1 100 ? 5.751 -13.245 -22.176 1.00 96.06 100 GLN A O 1
ATOM 774 N N . ILE A 1 101 ? 6.527 -11.164 -21.746 1.00 94.00 101 ILE A N 1
ATOM 775 C CA . ILE A 1 101 ? 6.088 -10.515 -22.983 1.00 94.00 101 ILE A CA 1
ATOM 776 C C . ILE A 1 101 ? 7.197 -9.583 -23.485 1.00 94.00 101 ILE A C 1
ATOM 778 O O . ILE A 1 101 ? 7.970 -9.044 -22.695 1.00 94.00 101 ILE A O 1
ATOM 782 N N . SER A 1 102 ? 7.271 -9.381 -24.798 1.00 94.25 102 SER A N 1
ATOM 783 C CA . SER A 1 102 ? 8.311 -8.572 -25.446 1.00 94.25 102 SER A CA 1
ATOM 784 C C . SER A 1 102 ? 7.754 -7.795 -26.637 1.00 94.25 102 SER A C 1
ATOM 786 O O . SER A 1 102 ? 6.741 -8.188 -27.220 1.00 94.25 102 SER A O 1
ATOM 788 N N . GLY A 1 103 ? 8.435 -6.723 -27.043 1.00 89.50 103 GLY A N 1
ATOM 789 C CA . GLY A 1 103 ? 8.086 -5.938 -28.231 1.00 89.50 103 GLY A CA 1
ATOM 790 C C . GLY A 1 103 ? 6.824 -5.086 -28.053 1.00 89.50 103 GLY A C 1
ATOM 791 O O . GLY A 1 103 ? 6.572 -4.532 -26.985 1.00 89.50 103 GLY A O 1
ATOM 792 N N . GLY A 1 104 ? 6.007 -4.967 -29.107 1.00 88.06 104 GLY A N 1
ATOM 793 C CA . GLY A 1 104 ? 4.805 -4.114 -29.127 1.00 88.06 104 GLY A CA 1
ATOM 794 C C . GLY A 1 104 ? 3.886 -4.223 -27.891 1.00 88.06 104 GLY A C 1
ATOM 795 O O . GLY A 1 104 ? 3.499 -3.182 -27.357 1.00 88.06 104 GLY A O 1
ATOM 796 N N . PRO A 1 105 ? 3.574 -5.432 -27.381 1.00 90.94 105 PRO A N 1
ATOM 797 C CA . PRO A 1 105 ? 2.769 -5.618 -26.170 1.00 90.94 105 PRO A CA 1
ATOM 798 C C . PRO A 1 105 ? 3.307 -4.939 -24.900 1.00 90.94 105 PRO A C 1
ATOM 800 O O . PRO A 1 105 ? 2.515 -4.516 -24.065 1.00 90.94 105 PRO A O 1
ATOM 803 N N . VAL A 1 106 ? 4.626 -4.771 -24.754 1.00 89.88 106 VAL A N 1
ATOM 804 C CA . VAL A 1 106 ? 5.225 -4.105 -23.578 1.00 89.88 106 VAL A CA 1
ATOM 805 C C . VAL A 1 106 ? 4.840 -2.623 -23.527 1.00 89.88 106 VAL A C 1
ATOM 807 O O . VAL A 1 106 ? 4.688 -2.033 -22.459 1.00 89.88 106 VAL A O 1
ATOM 810 N N . GLN A 1 107 ? 4.614 -2.005 -24.689 1.00 85.62 107 GLN A N 1
ATOM 811 C CA . GLN A 1 107 ? 4.379 -0.565 -24.827 1.00 85.62 107 GLN A CA 1
ATOM 812 C C . GLN A 1 107 ? 3.080 -0.085 -24.155 1.00 85.62 107 GLN A C 1
ATOM 814 O O . GLN A 1 107 ? 2.950 1.105 -23.844 1.00 85.62 107 GLN A O 1
ATOM 819 N N . VAL A 1 108 ? 2.122 -0.990 -23.920 1.00 81.81 108 VAL A N 1
ATOM 820 C CA . VAL A 1 108 ? 0.837 -0.692 -23.264 1.00 81.81 108 VAL A CA 1
ATOM 821 C C . VAL A 1 108 ? 0.813 -1.029 -21.774 1.00 81.81 108 VAL A C 1
ATOM 823 O O . VAL A 1 108 ? -0.132 -0.637 -21.093 1.00 81.81 108 VAL A O 1
ATOM 826 N N . CYS A 1 109 ? 1.842 -1.694 -21.246 1.00 73.88 109 CYS A N 1
ATOM 827 C CA . CYS A 1 109 ? 1.923 -1.999 -19.823 1.00 73.88 109 CYS A CA 1
ATOM 828 C C . CYS A 1 109 ? 2.118 -0.732 -18.989 1.00 73.88 109 CYS A C 1
ATOM 830 O O . CYS A 1 109 ? 2.795 0.209 -19.413 1.00 73.88 109 CYS A O 1
ATOM 832 N N . SER A 1 110 ? 1.540 -0.710 -17.790 1.00 75.56 110 SER A N 1
ATOM 833 C CA . SER A 1 110 ? 1.643 0.442 -16.896 1.00 75.56 110 SER A CA 1
ATOM 834 C C . SER A 1 110 ? 2.944 0.390 -16.102 1.00 75.56 110 SER A C 1
ATOM 836 O O . SER A 1 110 ? 3.221 -0.599 -15.429 1.00 75.56 110 SER A O 1
ATOM 838 N N . LEU A 1 111 ?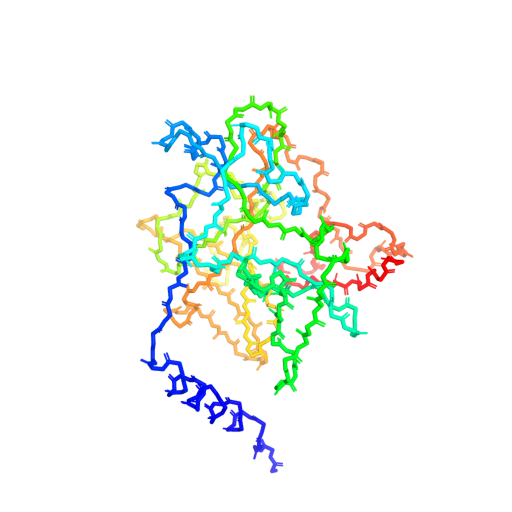 3.714 1.476 -16.149 1.00 67.25 111 LEU A N 1
ATOM 839 C CA . LEU A 1 111 ? 4.927 1.685 -15.359 1.00 67.25 111 LEU A CA 1
ATOM 840 C C . LEU A 1 111 ? 4.718 2.820 -14.365 1.00 67.25 111 LEU A C 1
ATOM 842 O O . LEU A 1 111 ? 4.014 3.786 -14.675 1.00 67.25 111 LEU A O 1
ATOM 846 N N . ALA A 1 112 ? 5.368 2.725 -13.209 1.00 66.25 112 ALA A N 1
ATOM 847 C CA . ALA A 1 112 ? 5.402 3.813 -12.245 1.00 66.25 112 ALA A CA 1
ATOM 848 C C . ALA A 1 112 ? 6.289 4.949 -12.776 1.00 66.25 112 ALA A C 1
ATOM 850 O O . ALA A 1 112 ? 7.428 4.733 -13.206 1.00 66.25 112 ALA A O 1
ATOM 851 N N . LYS A 1 113 ? 5.761 6.171 -12.763 1.00 65.75 113 LYS A N 1
ATOM 852 C CA . LYS A 1 113 ? 6.445 7.378 -13.229 1.00 65.75 113 LYS A CA 1
ATOM 853 C C . LYS A 1 113 ? 6.258 8.512 -12.235 1.00 65.75 113 LYS A C 1
ATOM 855 O O . LYS A 1 113 ? 5.235 8.598 -11.566 1.00 65.75 113 LYS A O 1
ATOM 860 N N . PHE A 1 114 ? 7.246 9.390 -12.171 1.00 70.31 114 PHE A N 1
ATOM 861 C CA . PHE A 1 114 ? 7.147 10.668 -11.485 1.00 70.31 114 PHE A CA 1
ATOM 862 C C . PHE A 1 114 ? 6.437 11.672 -12.390 1.00 70.31 114 PHE A C 1
ATOM 864 O O . PHE A 1 114 ? 6.781 11.761 -13.569 1.00 70.31 114 PHE A O 1
ATOM 871 N N . VAL A 1 115 ? 5.486 12.430 -11.850 1.00 62.75 115 VAL A N 1
ATOM 872 C CA . VAL A 1 115 ? 4.735 13.444 -12.607 1.00 62.75 115 VAL A CA 1
ATOM 873 C C . VAL A 1 115 ? 5.016 14.840 -12.067 1.00 62.75 115 VAL A C 1
ATOM 875 O O . VAL A 1 115 ? 4.925 15.085 -10.863 1.00 62.75 115 VAL A O 1
ATOM 878 N N . ILE A 1 116 ? 5.298 15.760 -12.990 1.00 55.97 116 ILE A N 1
ATOM 879 C CA . ILE A 1 116 ? 5.428 17.209 -12.779 1.00 55.97 116 ILE A CA 1
ATOM 880 C C . ILE A 1 116 ? 4.262 17.860 -13.563 1.00 55.97 116 ILE A C 1
ATOM 882 O O . ILE A 1 116 ? 3.980 17.434 -14.681 1.00 55.97 116 ILE A O 1
ATOM 886 N N . PRO A 1 117 ? 3.462 18.764 -12.975 1.00 55.00 117 PRO A N 1
ATOM 887 C CA . PRO A 1 117 ? 2.009 18.573 -12.911 1.00 55.00 117 PRO A CA 1
ATOM 888 C C . PRO A 1 117 ? 1.208 18.920 -14.180 1.00 55.00 117 PRO A C 1
ATOM 890 O O . PRO A 1 117 ? 1.406 19.964 -14.795 1.00 55.00 117 PRO A O 1
ATOM 893 N N . LEU A 1 118 ? 0.162 18.115 -14.430 1.00 42.38 118 LEU A N 1
ATOM 894 C CA . LEU A 1 118 ? -1.180 18.590 -14.791 1.00 42.38 118 LEU A CA 1
ATOM 895 C C . LEU A 1 118 ? -2.196 17.898 -13.857 1.00 42.38 118 LEU A C 1
ATOM 897 O O . LEU A 1 118 ? -2.136 16.691 -13.636 1.00 42.38 118 LEU A O 1
ATOM 901 N N . LEU A 1 119 ? -3.069 18.695 -13.249 1.00 45.47 119 LEU A N 1
ATOM 902 C CA . LEU A 1 119 ? -3.895 18.367 -12.085 1.00 45.47 119 LEU A CA 1
ATOM 903 C C . LEU A 1 119 ? -5.023 17.363 -12.409 1.00 45.47 119 LEU A C 1
ATOM 905 O O . LEU A 1 119 ? -5.942 17.718 -13.140 1.00 45.47 119 LEU A O 1
ATOM 909 N N . HIS A 1 120 ? -5.044 16.178 -11.784 1.00 45.62 120 HIS A N 1
ATOM 910 C CA . HIS A 1 120 ? -6.267 15.375 -11.634 1.00 45.62 120 HIS A CA 1
ATOM 911 C C . HIS A 1 120 ? -6.387 14.765 -10.230 1.00 45.62 120 HIS A C 1
ATOM 913 O O . HIS A 1 120 ? -5.412 14.332 -9.624 1.00 45.62 120 HIS A O 1
ATOM 919 N N . ARG A 1 121 ? -7.622 14.784 -9.711 1.00 49.00 121 ARG A N 1
ATOM 920 C CA . ARG A 1 121 ? -8.002 14.376 -8.352 1.00 49.00 121 ARG A CA 1
ATOM 921 C C . ARG A 1 121 ? -7.990 12.852 -8.227 1.00 49.00 121 ARG A C 1
ATOM 923 O O . ARG A 1 121 ? -8.774 12.184 -8.899 1.00 49.00 121 ARG A O 1
ATOM 930 N N . LEU A 1 122 ? -7.166 12.318 -7.330 1.00 49.53 122 LEU A N 1
ATOM 931 C CA . LEU A 1 122 ? -7.178 10.900 -6.974 1.00 49.53 122 LEU A CA 1
ATOM 932 C C . LEU A 1 122 ? -8.175 10.624 -5.840 1.00 49.53 122 LEU A C 1
ATOM 934 O O . LEU A 1 122 ? -8.289 11.385 -4.879 1.00 49.53 122 LEU A O 1
ATOM 938 N N . LYS A 1 123 ? -8.927 9.527 -5.982 1.00 55.78 123 LYS A N 1
ATOM 939 C CA . LYS A 1 123 ? -9.801 8.969 -4.946 1.00 55.78 123 LYS A CA 1
ATOM 940 C C . LYS A 1 123 ? -8.964 8.010 -4.100 1.00 55.78 123 LYS A C 1
ATOM 942 O O . LYS A 1 123 ? -8.777 6.865 -4.499 1.00 55.78 123 LYS A O 1
ATOM 947 N N . HIS A 1 124 ? -8.457 8.463 -2.959 1.00 55.50 124 HIS A N 1
ATOM 948 C CA . HIS A 1 124 ? -7.913 7.549 -1.955 1.00 55.50 124 HIS A CA 1
ATOM 949 C C . HIS A 1 124 ? -8.994 7.263 -0.920 1.00 55.50 124 HIS A C 1
ATOM 951 O O . HIS A 1 124 ? -9.535 8.183 -0.311 1.00 55.50 124 HIS A O 1
ATOM 957 N N . THR A 1 125 ? -9.322 5.982 -0.777 1.00 71.81 125 THR A N 1
ATOM 958 C CA . THR A 1 125 ? -10.274 5.474 0.219 1.00 71.81 125 THR A CA 1
ATOM 959 C C . THR A 1 125 ? -9.572 4.600 1.248 1.00 71.81 125 THR A C 1
ATOM 961 O O . THR A 1 125 ? -10.139 4.363 2.297 1.00 71.81 125 THR A O 1
ATOM 964 N N . TRP A 1 126 ? -8.335 4.167 0.994 1.00 83.75 126 TRP A N 1
ATOM 965 C CA . TRP A 1 126 ? -7.561 3.309 1.886 1.00 83.75 126 TRP A CA 1
ATOM 966 C C . TRP A 1 126 ? -6.240 3.977 2.247 1.00 83.75 126 TRP A C 1
ATOM 968 O O . TRP A 1 126 ? -5.575 4.527 1.369 1.00 83.75 126 TRP A O 1
ATOM 978 N N . ILE A 1 127 ? -5.876 3.917 3.524 1.00 88.50 127 ILE A N 1
ATOM 979 C CA . ILE A 1 127 ? -4.541 4.263 4.020 1.00 88.50 127 ILE A CA 1
ATOM 980 C C . ILE A 1 127 ? -3.860 3.010 4.551 1.00 88.50 127 ILE A C 1
ATOM 982 O O . ILE A 1 127 ? -4.493 2.221 5.252 1.00 88.50 127 ILE A O 1
ATOM 986 N N . ASP A 1 128 ? -2.578 2.849 4.246 1.00 91.31 128 ASP A N 1
ATOM 987 C CA . ASP A 1 128 ? -1.739 1.810 4.838 1.00 91.31 128 ASP A CA 1
ATOM 988 C C . ASP A 1 128 ? -1.238 2.281 6.209 1.00 91.31 128 ASP A C 1
ATOM 990 O O . ASP A 1 128 ? -0.730 3.397 6.350 1.00 91.31 128 ASP A O 1
ATOM 994 N N . ILE A 1 129 ? -1.384 1.448 7.235 1.00 94.94 129 ILE A N 1
ATOM 995 C CA . ILE A 1 129 ? -1.008 1.780 8.612 1.00 94.94 129 ILE A CA 1
ATOM 996 C C . ILE A 1 129 ? -0.531 0.525 9.349 1.00 94.94 129 ILE A C 1
ATOM 998 O O . ILE A 1 129 ? -0.890 -0.599 8.991 1.00 94.94 129 ILE A O 1
ATOM 1002 N N . ARG A 1 130 ? 0.303 0.687 10.378 1.00 97.06 130 ARG A N 1
ATOM 1003 C CA . ARG A 1 130 ? 0.710 -0.421 11.248 1.00 97.06 130 ARG A CA 1
ATOM 1004 C C . ARG A 1 130 ? 0.071 -0.320 12.620 1.00 97.06 130 ARG A C 1
ATOM 1006 O O . ARG A 1 130 ? -0.241 0.761 13.112 1.00 97.06 130 ARG A O 1
ATOM 1013 N N . TYR A 1 131 ? -0.096 -1.470 13.262 1.00 97.19 131 TYR A N 1
ATOM 1014 C CA . TYR A 1 131 ? -0.578 -1.553 14.634 1.00 97.19 131 TYR A CA 1
ATOM 1015 C C . TYR A 1 131 ? 0.245 -0.636 15.558 1.00 97.19 131 TYR A C 1
ATOM 1017 O O . TYR A 1 131 ? 1.476 -0.679 15.551 1.00 97.19 131 TYR A O 1
ATOM 1025 N N . ARG A 1 132 ? -0.446 0.195 16.349 1.00 97.81 132 ARG A N 1
ATOM 1026 C CA . ARG A 1 132 ? 0.101 1.248 17.227 1.00 97.81 132 ARG A CA 1
ATOM 1027 C C . ARG A 1 132 ? 0.797 2.436 16.550 1.00 97.81 132 ARG A C 1
ATOM 1029 O O . ARG A 1 132 ? 1.377 3.262 17.262 1.00 97.81 132 ARG A O 1
ATOM 1036 N N . ASP A 1 133 ? 0.709 2.595 15.230 1.00 97.69 133 ASP A N 1
ATOM 1037 C CA . ASP A 1 133 ? 1.018 3.886 14.601 1.00 97.69 133 ASP A CA 1
ATOM 1038 C C . ASP A 1 133 ? 0.079 4.991 15.153 1.00 97.69 133 ASP A C 1
ATOM 1040 O O . ASP A 1 133 ? -0.983 4.687 15.713 1.00 97.69 133 ASP A O 1
ATOM 1044 N N . PRO A 1 134 ? 0.454 6.283 15.059 1.00 97.50 134 PRO A N 1
ATOM 1045 C CA . PRO A 1 134 ? -0.437 7.383 15.430 1.00 97.50 134 PRO A CA 1
ATOM 1046 C C . PRO A 1 134 ? -1.786 7.293 14.708 1.00 97.50 134 PRO A C 1
ATOM 1048 O O . PRO A 1 134 ? -1.834 7.063 13.498 1.00 97.50 134 PRO A O 1
ATOM 1051 N N . PHE A 1 135 ? -2.879 7.494 15.440 1.00 96.69 135 PHE A N 1
ATOM 1052 C CA . PHE A 1 135 ? -4.221 7.394 14.888 1.00 96.69 135 PHE A CA 1
ATOM 1053 C C . PHE A 1 135 ? -4.469 8.501 13.838 1.00 96.69 135 PHE A C 1
ATOM 1055 O O . PHE A 1 135 ? -4.244 9.683 14.120 1.00 96.69 135 PHE A O 1
ATOM 1062 N N . PRO A 1 136 ? -4.953 8.168 12.626 1.00 92.75 136 PRO A N 1
ATOM 1063 C CA . PRO A 1 136 ? -4.999 9.090 11.491 1.00 92.75 136 PRO A CA 1
ATOM 1064 C C . PRO A 1 136 ? -6.252 9.984 11.503 1.00 92.75 136 PRO A C 1
ATOM 1066 O O . PRO A 1 136 ? -6.961 10.088 10.504 1.00 92.75 136 PRO A O 1
ATOM 1069 N N . ALA A 1 137 ? -6.544 10.651 12.625 1.00 90.19 137 ALA A N 1
ATOM 1070 C CA . ALA A 1 137 ? -7.750 11.477 12.785 1.00 90.19 137 ALA A CA 1
ATOM 1071 C C . ALA A 1 137 ? -7.873 12.575 11.711 1.00 90.19 137 ALA A C 1
ATOM 1073 O O . ALA A 1 137 ? -8.957 12.831 11.193 1.00 90.19 137 ALA A O 1
ATOM 1074 N N . ASN A 1 138 ? -6.748 13.178 11.317 1.00 85.50 138 ASN A N 1
ATOM 1075 C CA . ASN A 1 138 ? -6.680 14.223 10.291 1.00 85.50 138 ASN A CA 1
ATOM 1076 C C . ASN A 1 138 ? -6.896 13.719 8.853 1.00 85.50 138 ASN A C 1
ATOM 1078 O O . ASN A 1 138 ? -6.903 14.523 7.922 1.00 85.50 138 ASN A O 1
ATOM 1082 N N . LYS A 1 139 ? -7.029 12.404 8.651 1.00 82.88 139 LYS A N 1
ATOM 1083 C CA . LYS A 1 139 ? -7.325 11.796 7.350 1.00 82.88 139 LYS A CA 1
ATOM 1084 C C . LYS A 1 139 ? -8.806 11.447 7.190 1.00 82.88 139 LYS A C 1
ATOM 1086 O O . LYS A 1 139 ? -9.155 10.847 6.188 1.00 82.88 139 LYS A O 1
ATOM 1091 N N . ASN A 1 140 ? -9.671 11.836 8.130 1.00 83.81 140 ASN A N 1
ATOM 1092 C CA . ASN A 1 140 ? -11.116 11.576 8.095 1.00 83.81 140 ASN A CA 1
ATOM 1093 C C . ASN A 1 140 ? -11.457 10.077 7.937 1.00 83.81 140 ASN A C 1
ATOM 1095 O O . ASN A 1 140 ? -12.097 9.695 6.952 1.00 83.81 140 ASN A O 1
ATOM 1099 N N . PRO A 1 141 ? -11.026 9.205 8.870 1.00 86.19 141 PRO A N 1
ATOM 1100 C CA . PRO A 1 141 ? -11.389 7.793 8.827 1.00 86.19 141 PRO A CA 1
ATOM 1101 C C . PRO A 1 141 ? -12.912 7.633 8.929 1.00 86.19 141 PRO A C 1
ATOM 1103 O O . PRO A 1 141 ? -13.556 8.358 9.687 1.00 86.19 141 PRO A O 1
ATOM 1106 N N . ILE A 1 142 ? -13.497 6.701 8.170 1.00 80.62 142 ILE A N 1
ATOM 1107 C CA . ILE A 1 142 ? -14.961 6.548 8.089 1.00 80.62 142 ILE A CA 1
ATOM 1108 C C . ILE A 1 142 ? -15.478 5.730 9.287 1.00 80.62 142 ILE A C 1
ATOM 1110 O O . ILE A 1 142 ? -15.152 4.541 9.390 1.00 80.62 142 ILE A O 1
ATOM 1114 N N . PRO A 1 143 ? -16.279 6.325 10.195 1.00 82.69 143 PRO A N 1
ATOM 1115 C CA . PRO A 1 143 ? -16.834 5.610 11.339 1.00 82.69 143 PRO A CA 1
ATOM 1116 C C . PRO A 1 143 ? -17.980 4.672 10.939 1.00 82.69 143 PRO A C 1
ATOM 1118 O O . PRO A 1 143 ? -18.800 4.976 10.068 1.00 82.69 143 PRO A O 1
ATOM 1121 N N . ALA A 1 144 ? -18.082 3.551 11.649 1.00 73.81 144 ALA A N 1
ATOM 1122 C CA . ALA A 1 144 ? -19.150 2.579 11.506 1.00 73.81 144 ALA A CA 1
ATOM 1123 C C . ALA A 1 144 ? -20.523 3.224 11.746 1.00 73.81 144 ALA A C 1
ATOM 1125 O O . ALA A 1 144 ? -20.770 3.832 12.787 1.00 73.81 144 ALA A O 1
ATOM 1126 N N . ALA A 1 145 ? -21.417 3.105 10.761 1.00 71.38 145 ALA A N 1
ATOM 1127 C CA . ALA A 1 145 ? -22.768 3.672 10.773 1.00 71.38 145 ALA A CA 1
ATOM 1128 C C . ALA A 1 145 ? -22.846 5.170 11.149 1.00 71.38 145 ALA A C 1
ATOM 1130 O O . ALA A 1 145 ? -23.885 5.628 11.624 1.00 71.38 145 ALA A O 1
ATOM 1131 N N . ASN A 1 146 ? -21.754 5.923 10.965 1.00 76.19 146 ASN A N 1
ATOM 1132 C CA . ASN A 1 146 ? -21.621 7.321 11.379 1.00 76.19 146 ASN A CA 1
ATOM 1133 C C . ASN A 1 146 ? -22.036 7.611 12.836 1.00 76.19 146 ASN A C 1
ATOM 1135 O O . ASN A 1 146 ? -22.589 8.667 13.144 1.00 76.19 146 ASN A O 1
ATOM 1139 N N . ARG A 1 147 ? -21.801 6.658 13.746 1.00 78.19 147 ARG A N 1
ATOM 1140 C CA . ARG A 1 147 ? -22.189 6.768 15.157 1.00 78.19 147 ARG A CA 1
ATOM 1141 C C . ARG A 1 147 ? -21.203 6.053 16.070 1.00 78.19 147 ARG A C 1
ATOM 1143 O O . ARG A 1 147 ? -20.413 5.223 15.628 1.00 78.19 147 ARG A O 1
ATOM 1150 N N . LYS A 1 148 ? -21.295 6.341 17.368 1.00 85.62 148 LYS A N 1
ATOM 1151 C CA . LYS A 1 148 ? -20.665 5.495 18.380 1.00 85.62 148 LYS A CA 1
ATOM 1152 C C . LYS A 1 148 ? -21.394 4.154 18.448 1.00 85.62 148 LYS A C 1
ATOM 1154 O O . LYS A 1 148 ? -22.624 4.096 18.356 1.00 85.62 148 LYS A O 1
ATOM 1159 N N . VAL A 1 149 ? -20.622 3.088 18.587 1.00 83.56 149 VAL A N 1
ATOM 1160 C CA . VAL A 1 149 ? -21.110 1.725 18.788 1.00 83.56 149 VAL A CA 1
ATOM 1161 C C . VAL A 1 149 ? -20.823 1.345 20.235 1.00 83.56 149 VAL A C 1
ATOM 1163 O O . VAL A 1 149 ? -19.810 1.766 20.797 1.00 83.56 149 VAL A O 1
ATOM 1166 N N . LYS A 1 150 ? -21.737 0.584 20.839 1.00 83.38 150 LYS A N 1
ATOM 1167 C CA . LYS A 1 150 ? -21.553 0.041 22.179 1.00 83.38 150 LYS A CA 1
ATOM 1168 C C . LYS A 1 150 ? -20.595 -1.148 22.106 1.00 83.38 150 LYS A C 1
ATOM 1170 O O . LYS A 1 150 ? -20.839 -2.088 21.356 1.00 83.38 150 LYS A O 1
ATOM 1175 N N . ASN A 1 151 ? -19.508 -1.070 22.854 1.00 77.25 151 ASN A N 1
ATOM 1176 C CA . ASN A 1 151 ? -18.508 -2.117 22.994 1.00 77.25 151 ASN A CA 1
ATOM 1177 C C . ASN A 1 151 ? -18.974 -3.196 23.984 1.00 77.25 151 ASN A C 1
ATOM 1179 O O . ASN A 1 151 ? -19.885 -2.974 24.787 1.00 77.25 151 ASN A O 1
ATOM 1183 N N . ASP A 1 152 ? -18.285 -4.338 23.973 1.00 75.19 152 ASP A N 1
ATOM 1184 C CA . ASP A 1 152 ? -18.549 -5.463 24.881 1.00 75.19 152 ASP A CA 1
ATOM 1185 C C . ASP A 1 152 ? -18.358 -5.091 26.362 1.00 75.19 152 ASP A C 1
ATOM 1187 O O . ASP A 1 152 ? -19.030 -5.633 27.237 1.00 75.19 152 ASP A O 1
ATOM 1191 N N . ASP A 1 153 ? -17.491 -4.115 26.651 1.00 77.44 153 ASP A N 1
ATOM 1192 C CA . ASP A 1 153 ? -17.269 -3.560 27.993 1.00 77.44 153 ASP A CA 1
ATOM 1193 C C . ASP A 1 153 ? -18.338 -2.530 28.423 1.00 77.44 153 ASP A C 1
ATOM 1195 O O . ASP A 1 153 ? -18.270 -1.965 29.516 1.00 77.44 153 ASP A O 1
ATOM 1199 N N . GLY A 1 154 ? -19.337 -2.279 27.570 1.00 81.31 154 GLY A N 1
ATOM 1200 C CA . GLY A 1 154 ? -20.429 -1.338 27.801 1.00 81.31 154 GLY A CA 1
ATOM 1201 C C . GLY A 1 154 ? -20.112 0.120 27.462 1.00 81.31 154 GLY A C 1
ATOM 1202 O O . GLY A 1 154 ? -21.019 0.951 27.539 1.00 81.31 154 GLY A O 1
ATOM 1203 N N . THR A 1 155 ? -18.877 0.444 27.067 1.00 84.69 155 THR A N 1
ATOM 1204 C CA . THR A 1 155 ? -18.499 1.795 26.629 1.00 84.69 155 THR A CA 1
ATOM 1205 C C . THR A 1 155 ? -19.009 2.096 25.221 1.00 84.69 155 THR A C 1
ATOM 1207 O O . THR A 1 155 ? -19.320 1.194 24.449 1.00 84.69 155 THR A O 1
ATOM 1210 N N . GLU A 1 156 ? -19.098 3.377 24.862 1.00 88.25 156 GLU A N 1
ATOM 1211 C CA . GLU A 1 156 ? -19.479 3.801 23.514 1.00 88.25 156 GLU A CA 1
ATOM 1212 C C . GLU A 1 156 ? -18.336 4.547 22.831 1.00 88.25 156 GLU A C 1
ATOM 1214 O O . GLU A 1 156 ? -17.885 5.595 23.306 1.00 88.25 156 GLU A O 1
ATOM 1219 N N . MET A 1 157 ? -17.905 4.056 21.669 1.00 88.06 157 MET A N 1
ATOM 1220 C CA . MET A 1 157 ? -16.864 4.712 20.879 1.00 88.06 157 MET A CA 1
ATOM 1221 C C . MET A 1 157 ? -17.088 4.568 19.378 1.00 88.06 157 MET A C 1
ATOM 1223 O O . MET A 1 157 ? -17.840 3.711 18.916 1.00 88.06 157 MET A O 1
ATOM 1227 N N . PHE A 1 158 ? -16.428 5.427 18.602 1.00 90.19 158 PHE A N 1
ATOM 1228 C CA . PHE A 1 158 ? -16.353 5.236 17.161 1.00 90.19 158 PHE A CA 1
ATOM 1229 C C . PHE A 1 158 ? -15.435 4.057 16.850 1.00 90.19 158 PHE A C 1
ATOM 1231 O O . PHE A 1 158 ? -14.315 3.981 17.350 1.00 90.19 158 PHE A O 1
ATOM 1238 N N . GLN A 1 159 ? -15.918 3.166 15.994 1.00 90.38 159 GLN A N 1
ATOM 1239 C CA . GLN A 1 159 ? -15.124 2.106 15.391 1.00 90.38 159 GLN A CA 1
ATOM 1240 C C . GLN A 1 159 ? -15.004 2.399 13.899 1.00 90.38 159 GLN A C 1
ATOM 1242 O O . GLN A 1 159 ? -15.969 2.845 13.282 1.00 90.38 159 GLN A O 1
ATOM 1247 N N . TYR A 1 160 ? -13.832 2.170 13.322 1.00 90.12 160 TYR A N 1
ATOM 1248 C CA . TYR A 1 160 ? -13.520 2.512 11.936 1.00 90.12 160 TYR A CA 1
ATOM 1249 C C . TYR A 1 160 ? -13.253 1.252 11.124 1.00 90.12 160 TYR A C 1
ATOM 1251 O O . TYR A 1 160 ? -12.737 0.263 11.646 1.00 90.12 160 TYR A O 1
ATOM 1259 N N . VAL A 1 161 ? -13.600 1.291 9.840 1.00 88.31 161 VAL A N 1
ATOM 1260 C CA . VAL A 1 161 ? -13.437 0.145 8.940 1.00 88.31 161 VAL A CA 1
ATOM 1261 C C . VAL A 1 161 ? -11.957 -0.111 8.689 1.00 88.31 161 VAL A C 1
ATOM 1263 O O . VAL A 1 161 ? -11.233 0.785 8.244 1.00 88.31 161 VAL A O 1
ATOM 1266 N N . ALA A 1 162 ? -11.532 -1.348 8.933 1.00 91.88 162 ALA A N 1
ATOM 1267 C CA . ALA A 1 162 ? -10.180 -1.807 8.667 1.00 91.88 162 ALA A CA 1
ATOM 1268 C C . ALA A 1 162 ? -10.176 -3.088 7.822 1.00 91.88 162 ALA A C 1
ATOM 1270 O O . ALA A 1 162 ? -11.108 -3.889 7.898 1.00 91.88 162 ALA A O 1
ATOM 1271 N N . LEU A 1 163 ? -9.115 -3.285 7.040 1.00 91.62 16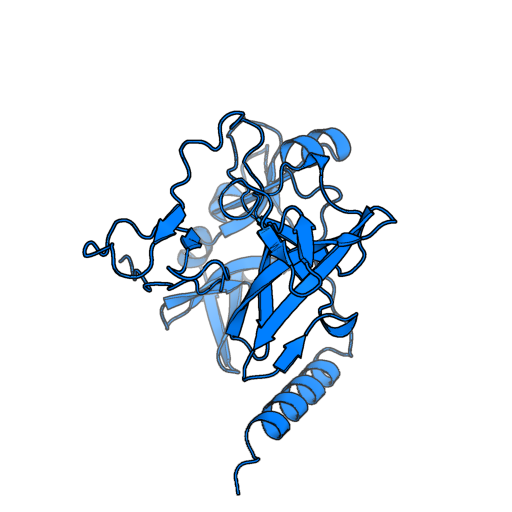3 LEU A N 1
ATOM 1272 C CA . LEU A 1 163 ? -8.875 -4.466 6.215 1.00 91.62 163 LEU A CA 1
ATOM 1273 C C . LEU A 1 163 ? -7.494 -5.044 6.525 1.00 91.62 163 LEU A C 1
ATOM 1275 O O . LEU A 1 163 ? -6.487 -4.337 6.487 1.00 91.62 163 LEU A O 1
ATOM 1279 N N . TRP A 1 164 ? -7.454 -6.342 6.790 1.00 94.25 164 TRP A N 1
ATOM 1280 C CA . TRP A 1 164 ? -6.240 -7.120 6.998 1.00 94.25 164 TRP A CA 1
ATOM 1281 C C . TRP A 1 164 ? -6.240 -8.346 6.086 1.00 94.25 164 TRP A C 1
ATOM 1283 O O . TRP A 1 164 ? -7.272 -8.708 5.527 1.00 94.25 164 TRP A O 1
ATOM 1293 N N . TYR A 1 165 ? -5.088 -8.992 5.926 1.00 88.81 165 TYR A N 1
ATOM 1294 C CA . TYR A 1 165 ? -4.978 -10.244 5.183 1.00 88.81 165 TYR A CA 1
ATOM 1295 C C . TYR A 1 165 ? -4.388 -11.324 6.080 1.00 88.81 165 TYR A C 1
ATOM 1297 O O . TYR A 1 165 ? -3.282 -11.169 6.597 1.00 88.81 165 TYR A O 1
ATOM 1305 N N . LYS A 1 166 ? -5.094 -12.450 6.219 1.00 86.81 166 LYS A N 1
ATOM 1306 C CA . LYS A 1 166 ? -4.608 -13.625 6.954 1.00 86.81 166 LYS A CA 1
ATOM 1307 C C . LYS A 1 166 ? -4.696 -14.848 6.052 1.00 86.81 166 LYS A C 1
ATOM 1309 O O . LYS A 1 166 ? -5.742 -15.153 5.500 1.00 86.81 166 LYS A O 1
ATOM 1314 N N . HIS A 1 167 ? -3.562 -15.523 5.855 1.00 87.19 167 HIS A N 1
ATOM 1315 C CA . HIS A 1 167 ? -3.433 -16.688 4.964 1.00 87.19 167 HIS A CA 1
ATOM 1316 C C . HIS A 1 167 ? -3.926 -16.463 3.520 1.00 87.19 167 HIS A C 1
ATOM 1318 O O . HIS A 1 167 ? -4.381 -17.394 2.866 1.00 87.19 167 HIS A O 1
ATOM 1324 N N . GLY A 1 168 ? -3.780 -15.235 3.010 1.00 81.19 168 GLY A N 1
ATOM 1325 C CA . GLY A 1 168 ? -4.177 -14.867 1.648 1.00 81.19 168 GLY A CA 1
ATOM 1326 C C . GLY A 1 168 ? -5.637 -14.437 1.505 1.00 81.19 168 GLY A C 1
ATOM 1327 O O . GLY A 1 168 ? -6.024 -14.022 0.417 1.00 81.19 168 GLY A O 1
ATOM 1328 N N . GLU A 1 169 ? -6.425 -14.475 2.582 1.00 82.50 169 GLU A N 1
ATOM 1329 C CA . GLU A 1 169 ? -7.822 -14.046 2.568 1.00 82.50 169 GLU A CA 1
ATOM 1330 C C . GLU A 1 169 ? -7.980 -12.629 3.140 1.00 82.50 169 GLU A C 1
ATOM 1332 O O . GLU A 1 169 ? -7.356 -12.317 4.162 1.00 82.50 169 GLU A O 1
ATOM 1337 N N . PRO A 1 170 ? -8.795 -11.765 2.504 1.00 87.81 170 PRO A N 1
ATOM 1338 C CA . PRO A 1 170 ? -9.138 -10.458 3.048 1.00 87.81 170 PRO A CA 1
ATOM 1339 C C . PRO A 1 170 ? -10.080 -10.610 4.250 1.00 87.81 170 PRO A C 1
ATOM 1341 O O . PRO A 1 170 ? -11.123 -11.256 4.164 1.00 87.81 170 PRO A O 1
ATOM 1344 N N . VAL A 1 171 ? -9.737 -9.967 5.362 1.00 88.19 171 VAL A N 1
ATOM 1345 C CA . VAL A 1 171 ? -10.493 -9.984 6.617 1.00 88.19 171 VAL A CA 1
ATOM 1346 C C . VAL A 1 171 ? -10.796 -8.550 7.021 1.00 88.19 171 VAL A C 1
ATOM 1348 O O . VAL A 1 171 ? -9.894 -7.781 7.360 1.00 88.19 171 VAL A O 1
ATOM 1351 N N . PHE A 1 172 ? -12.073 -8.181 6.993 1.00 89.50 172 PHE A N 1
ATOM 1352 C CA . PHE A 1 172 ? -12.503 -6.903 7.546 1.00 89.50 172 PHE A CA 1
ATOM 1353 C C . PHE A 1 172 ? -12.558 -6.968 9.068 1.00 89.50 172 PHE A C 1
ATOM 1355 O O . PHE A 1 172 ? -12.862 -7.999 9.666 1.00 89.50 172 PHE A O 1
ATOM 1362 N N . GLY A 1 173 ? -12.273 -5.838 9.692 1.00 90.50 173 GLY A N 1
ATOM 1363 C CA . GLY A 1 173 ? -12.319 -5.687 11.133 1.00 90.50 173 GLY A CA 1
ATOM 1364 C C . GLY A 1 173 ? -12.575 -4.247 11.527 1.00 90.50 173 GLY A C 1
ATOM 1365 O O . GLY A 1 173 ? -13.038 -3.424 10.730 1.00 90.50 173 GLY A O 1
ATOM 1366 N N . ARG A 1 174 ? -12.255 -3.954 12.783 1.00 92.00 174 ARG A N 1
ATOM 1367 C CA . ARG A 1 174 ? -12.395 -2.623 13.370 1.00 92.00 174 ARG A CA 1
ATOM 1368 C C . ARG A 1 174 ? -11.033 -2.063 13.741 1.00 92.00 174 ARG A C 1
ATOM 1370 O O . ARG A 1 174 ? -10.187 -2.801 14.237 1.00 92.00 174 ARG A O 1
ATOM 1377 N N . ALA A 1 175 ? -10.860 -0.762 13.559 1.00 94.75 175 ALA A N 1
ATOM 1378 C CA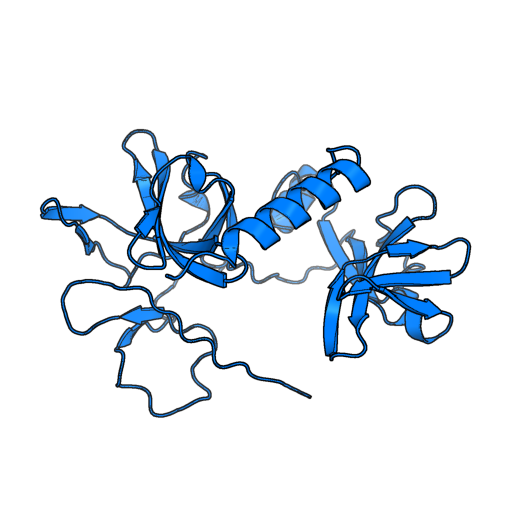 . ALA A 1 175 ? -9.764 0.016 14.123 1.00 94.75 175 ALA A CA 1
ATOM 1379 C C . ALA A 1 175 ? -10.314 1.162 14.977 1.00 94.75 175 ALA A C 1
ATOM 1381 O O . ALA A 1 175 ? -11.420 1.639 14.727 1.00 94.75 175 ALA A O 1
ATOM 1382 N N . TYR A 1 176 ? -9.572 1.584 15.998 1.00 94.00 176 TYR A N 1
ATOM 1383 C CA . TYR A 1 176 ? -9.959 2.656 16.924 1.00 94.00 176 TYR A CA 1
ATOM 1384 C C . TYR A 1 176 ? -8.729 3.180 17.690 1.00 94.00 176 TYR A C 1
ATOM 1386 O O . TYR A 1 176 ? -7.735 2.458 17.796 1.00 94.00 176 TYR A O 1
ATOM 1394 N N . PRO A 1 177 ? -8.742 4.430 18.191 1.00 95.69 177 PRO A N 1
ATOM 1395 C CA . PRO A 1 177 ? -7.641 4.957 18.996 1.00 95.69 177 PRO A CA 1
ATOM 1396 C C . PRO A 1 177 ? -7.657 4.393 20.426 1.00 95.69 177 PRO A C 1
ATOM 1398 O O . PRO A 1 177 ? -8.724 4.235 21.024 1.00 95.69 177 PRO A O 1
ATOM 1401 N N . ASP A 1 178 ? -6.477 4.130 20.991 1.00 93.50 178 ASP A N 1
ATOM 1402 C CA . ASP A 1 178 ? -6.295 3.977 22.439 1.00 93.50 178 ASP A CA 1
ATOM 1403 C C . ASP A 1 178 ? -6.203 5.341 23.151 1.00 93.50 178 ASP A C 1
ATOM 1405 O O . ASP A 1 178 ? -6.270 6.403 22.532 1.00 93.50 178 ASP A O 1
ATOM 1409 N N . CYS A 1 179 ? -6.036 5.328 24.476 1.00 91.94 179 CYS A N 1
ATOM 1410 C CA . CYS A 1 179 ? -5.906 6.547 25.282 1.00 91.94 179 CYS A CA 1
ATOM 1411 C C . CYS A 1 179 ? -4.635 7.371 24.996 1.00 91.94 179 CYS A C 1
ATOM 1413 O O . CYS A 1 179 ? -4.477 8.452 25.555 1.00 91.94 179 CYS A O 1
ATOM 1415 N N . SER A 1 180 ? -3.718 6.858 24.172 1.00 95.50 180 SER A N 1
ATOM 1416 C CA . SER A 1 180 ? -2.479 7.517 23.749 1.00 95.50 180 SER A CA 1
ATOM 1417 C C . SER A 1 180 ? -2.501 7.885 22.259 1.00 95.50 180 SER A C 1
ATOM 1419 O O . SER A 1 180 ? -1.437 8.071 21.659 1.00 95.50 180 SER A O 1
ATOM 1421 N N . ASP A 1 181 ? -3.692 7.941 21.652 1.00 95.75 181 ASP A N 1
ATOM 1422 C CA . ASP A 1 181 ? -3.911 8.210 20.228 1.00 95.75 181 ASP A CA 1
ATOM 1423 C C . ASP A 1 181 ? -3.121 7.265 19.310 1.00 95.75 181 ASP A C 1
ATOM 1425 O O . ASP A 1 181 ? -2.663 7.647 18.227 1.00 95.75 181 ASP A O 1
ATOM 1429 N N . LYS A 1 182 ? -2.923 6.012 19.736 1.00 97.44 182 LYS A N 1
ATOM 1430 C CA . LYS A 1 182 ? -2.351 4.955 18.898 1.00 97.44 182 LYS A CA 1
ATOM 1431 C C . LYS A 1 182 ? -3.454 4.079 18.343 1.00 97.44 182 LYS A C 1
ATOM 1433 O O . LYS A 1 182 ? -4.436 3.795 19.023 1.00 97.44 182 LYS A O 1
ATOM 1438 N N . VAL A 1 183 ? -3.289 3.627 17.105 1.00 97.31 183 VAL A N 1
ATOM 1439 C CA . VAL A 1 183 ? -4.276 2.752 16.481 1.00 97.31 183 VAL A CA 1
ATOM 1440 C C . VAL A 1 183 ? -4.227 1.350 17.096 1.00 97.31 183 VAL A C 1
ATOM 1442 O O . VAL A 1 183 ? -3.192 0.679 17.086 1.00 97.31 183 VAL A O 1
ATOM 1445 N N . LEU A 1 184 ? -5.364 0.908 17.620 1.00 96.69 184 LEU A N 1
ATOM 1446 C CA . LEU A 1 184 ? -5.669 -0.489 17.899 1.00 96.69 184 LEU A CA 1
ATOM 1447 C C . LEU A 1 184 ? -6.535 -1.039 16.768 1.00 96.69 184 LEU A C 1
ATOM 1449 O O . LEU A 1 184 ? -7.236 -0.287 16.086 1.00 96.69 184 LEU A O 1
ATOM 1453 N N . ALA A 1 185 ? -6.498 -2.353 16.576 1.00 96.06 185 ALA A N 1
ATOM 1454 C CA . ALA A 1 185 ? -7.351 -3.040 15.620 1.00 96.06 185 ALA A CA 1
ATOM 1455 C C . ALA A 1 185 ? -7.725 -4.433 16.133 1.00 96.06 185 ALA A C 1
ATOM 1457 O O . ALA A 1 185 ? -6.987 -5.012 16.924 1.00 96.06 185 ALA A O 1
ATOM 1458 N N . SER A 1 186 ? -8.870 -4.954 15.691 1.00 94.88 186 SER A N 1
ATOM 1459 C CA . SER A 1 186 ? -9.316 -6.320 15.980 1.00 94.88 186 SER A CA 1
ATOM 1460 C C . SER A 1 186 ? -9.954 -6.950 14.740 1.00 94.88 186 SER A C 1
ATOM 1462 O O . SER A 1 186 ? -10.825 -6.348 14.098 1.00 94.88 186 SER A O 1
ATOM 1464 N N . PHE A 1 187 ? -9.504 -8.166 14.415 1.00 94.31 187 PHE A N 1
ATOM 1465 C CA . PHE A 1 187 ? -9.931 -8.961 13.263 1.00 94.31 187 PHE A CA 1
ATOM 1466 C C . PHE A 1 187 ? -10.323 -10.378 13.693 1.00 94.31 187 PHE A C 1
ATOM 1468 O O . PHE A 1 187 ? -9.510 -11.124 14.250 1.00 94.31 187 PHE A O 1
ATOM 1475 N N . GLY A 1 188 ? -11.561 -10.769 13.388 1.00 92.62 188 GLY A N 1
ATOM 1476 C CA . GLY A 1 188 ? -12.056 -12.129 13.596 1.00 92.62 188 GLY A CA 1
ATOM 1477 C C . GLY A 1 188 ? -11.821 -12.996 12.361 1.00 92.62 188 GLY A C 1
ATOM 1478 O O . GLY A 1 188 ? -12.324 -12.682 11.287 1.00 92.62 188 GLY A O 1
ATOM 1479 N N . TYR A 1 189 ? -11.085 -14.098 12.501 1.00 90.44 189 TYR A N 1
ATOM 1480 C CA . TYR A 1 189 ? -10.840 -15.048 11.412 1.00 90.44 189 TYR A CA 1
ATOM 1481 C C . TYR A 1 189 ? -10.782 -16.484 11.937 1.00 90.44 189 TYR A C 1
ATOM 1483 O O . TYR A 1 189 ? -10.028 -16.770 12.867 1.00 90.44 189 TYR A O 1
ATOM 1491 N N . ASN A 1 190 ? -11.563 -17.395 11.341 1.00 90.75 190 ASN A N 1
ATOM 1492 C CA . ASN A 1 190 ? -11.647 -18.814 11.722 1.00 90.75 190 ASN A CA 1
ATOM 1493 C C . ASN A 1 190 ? -11.820 -19.051 13.234 1.00 90.75 190 ASN A C 1
ATOM 1495 O O . ASN A 1 190 ? -11.127 -19.871 13.835 1.00 90.75 190 ASN A O 1
ATOM 1499 N N . GLY A 1 191 ? -12.735 -18.302 13.859 1.00 88.81 191 GLY A N 1
ATOM 1500 C CA . GLY A 1 191 ? -13.025 -18.409 15.294 1.00 88.81 191 GLY A CA 1
ATOM 1501 C C . GLY A 1 191 ? -11.926 -17.862 16.212 1.00 88.81 191 GLY A C 1
ATOM 1502 O O . GLY A 1 191 ? -12.012 -18.042 17.422 1.00 88.81 191 GLY A O 1
ATOM 1503 N N . GLN A 1 192 ? -10.903 -17.202 15.662 1.00 89.94 192 GLN A N 1
ATOM 1504 C CA . GLN A 1 192 ? -9.851 -16.532 16.422 1.00 89.94 192 GLN A CA 1
ATOM 1505 C C . GLN A 1 192 ? -9.993 -15.017 16.311 1.00 89.94 192 GLN A C 1
ATOM 1507 O O . GLN A 1 192 ? -10.114 -14.481 15.207 1.00 89.94 192 GLN A O 1
ATOM 1512 N N . GLU A 1 193 ? -9.895 -14.330 17.444 1.00 92.81 193 GLU A N 1
ATOM 1513 C CA . GLU A 1 193 ? -9.659 -12.889 17.478 1.00 92.81 193 GLU A CA 1
ATOM 1514 C C . GLU A 1 193 ? -8.156 -12.607 17.348 1.00 92.81 193 GLU A C 1
ATOM 1516 O O . GLU A 1 193 ? -7.329 -13.277 17.964 1.00 92.81 193 GLU A O 1
ATOM 1521 N N . ASN A 1 194 ? -7.807 -11.622 16.523 1.00 95.31 194 ASN A N 1
ATOM 1522 C CA . ASN A 1 194 ? -6.448 -11.114 16.351 1.00 95.31 194 ASN A CA 1
ATOM 1523 C C . ASN A 1 194 ? -6.510 -9.626 16.679 1.00 95.31 194 ASN A C 1
ATOM 1525 O O . ASN A 1 194 ? -7.155 -8.876 15.945 1.00 95.31 194 ASN A O 1
ATOM 1529 N N . ALA A 1 195 ? -5.915 -9.231 17.800 1.00 95.44 195 ALA A N 1
ATOM 1530 C CA . ALA A 1 195 ? -6.067 -7.897 18.387 1.00 95.44 195 ALA A CA 1
ATOM 1531 C C . ALA A 1 195 ? -4.759 -7.349 18.987 1.00 95.44 195 ALA A C 1
ATOM 1533 O O . ALA A 1 195 ? -4.769 -6.346 19.699 1.00 95.44 195 ALA A O 1
ATOM 1534 N N . GLY A 1 196 ? -3.630 -8.019 18.742 1.00 94.44 196 GLY A N 1
ATOM 1535 C CA . GLY A 1 196 ? -2.323 -7.643 19.258 1.00 94.44 196 GLY A CA 1
ATOM 1536 C C . GLY A 1 196 ? -1.340 -7.197 18.176 1.00 94.44 196 GLY A C 1
ATOM 1537 O O . GLY A 1 196 ? -1.686 -6.887 17.033 1.00 94.44 196 GLY A O 1
ATOM 1538 N N . ALA A 1 197 ? -0.063 -7.160 18.559 1.00 95.06 197 ALA A N 1
ATOM 1539 C CA . ALA A 1 197 ? 1.028 -6.720 17.691 1.00 95.06 197 ALA A CA 1
ATOM 1540 C C . ALA A 1 197 ? 1.230 -7.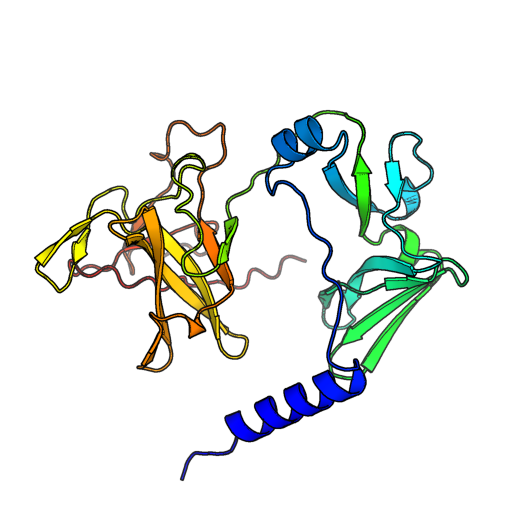611 16.451 1.00 95.06 197 ALA A C 1
ATOM 1542 O O . ALA A 1 197 ? 1.835 -7.165 15.477 1.00 95.06 197 ALA A O 1
ATOM 1543 N N . GLU A 1 198 ? 0.700 -8.837 16.459 1.00 93.44 198 GLU A N 1
ATOM 1544 C CA . GLU A 1 198 ? 0.728 -9.775 15.336 1.00 93.44 198 GLU A CA 1
ATOM 1545 C C . GLU A 1 198 ? 0.008 -9.267 14.082 1.00 93.44 198 GLU A C 1
ATOM 1547 O O . GLU A 1 198 ? 0.300 -9.741 12.986 1.00 93.44 198 GLU A O 1
ATOM 1552 N N . ILE A 1 199 ? -0.896 -8.290 14.222 1.00 96.31 199 ILE A N 1
ATOM 1553 C CA . ILE A 1 199 ? -1.597 -7.669 13.091 1.00 96.31 199 ILE A CA 1
ATOM 1554 C C . ILE A 1 199 ? -0.593 -7.042 12.116 1.00 96.31 199 ILE A C 1
ATOM 1556 O O . ILE A 1 199 ? -0.741 -7.166 10.899 1.00 96.31 199 ILE A O 1
ATOM 1560 N N . GLY A 1 200 ? 0.453 -6.389 12.633 1.00 96.50 200 GLY A N 1
ATOM 1561 C CA . GLY A 1 200 ? 1.456 -5.731 11.804 1.00 96.50 200 GLY A CA 1
ATOM 1562 C C . GLY A 1 200 ? 0.843 -4.649 10.911 1.00 96.50 200 GLY A C 1
ATOM 1563 O O . GLY A 1 200 ? 0.353 -3.643 11.419 1.00 96.50 200 GLY A O 1
ATOM 1564 N N . SER A 1 201 ? 0.912 -4.837 9.589 1.00 95.69 201 SER A N 1
ATOM 1565 C CA . SER A 1 201 ? 0.386 -3.887 8.594 1.00 95.69 201 SER A CA 1
ATOM 1566 C C . SER A 1 201 ? -1.061 -4.212 8.231 1.00 95.69 201 SER A C 1
ATOM 1568 O O . SER A 1 201 ? -1.391 -5.368 7.970 1.00 95.69 201 SER A O 1
ATOM 1570 N N . PHE A 1 202 ? -1.908 -3.193 8.164 1.00 96.00 202 PHE A N 1
ATOM 1571 C CA . PHE A 1 202 ? -3.301 -3.292 7.737 1.00 96.00 202 PHE A CA 1
ATOM 1572 C C . PHE A 1 202 ? -3.732 -1.978 7.069 1.00 96.00 202 PHE A C 1
ATOM 1574 O O . PHE A 1 202 ? -2.952 -1.029 6.978 1.00 96.00 202 PHE A O 1
ATOM 1581 N N . GLN A 1 203 ? -4.966 -1.923 6.577 1.00 93.69 203 GLN A N 1
ATOM 1582 C CA . GLN A 1 203 ? -5.500 -0.751 5.890 1.00 93.69 203 GLN A CA 1
ATOM 1583 C C . GLN A 1 203 ? -6.720 -0.194 6.616 1.00 93.69 203 GLN A C 1
ATOM 1585 O O . GLN A 1 203 ? -7.526 -0.959 7.142 1.00 93.69 203 GLN A O 1
ATOM 1590 N N . MET A 1 204 ? -6.884 1.129 6.628 1.00 91.31 204 MET A N 1
ATOM 1591 C CA . MET A 1 204 ? -8.088 1.797 7.142 1.00 91.31 204 MET A CA 1
ATOM 1592 C C . MET A 1 204 ? -8.802 2.566 6.042 1.00 91.31 204 MET A C 1
ATOM 1594 O O . MET A 1 204 ? -8.156 3.141 5.165 1.00 91.31 204 MET A O 1
ATOM 1598 N N . VAL A 1 205 ? -10.131 2.626 6.126 1.00 86.25 205 VAL A N 1
ATOM 1599 C CA . VAL A 1 205 ? -10.929 3.427 5.197 1.00 86.25 205 VAL A CA 1
ATOM 1600 C C . VAL A 1 205 ? -10.937 4.900 5.605 1.00 86.25 205 VAL A C 1
ATOM 1602 O O . VAL A 1 205 ? -11.300 5.229 6.736 1.00 86.25 205 VAL A O 1
ATOM 1605 N N . ILE A 1 206 ? -10.616 5.787 4.664 1.00 83.19 206 ILE A N 1
ATOM 1606 C CA . ILE A 1 206 ? -10.692 7.244 4.807 1.00 83.19 206 ILE A CA 1
ATOM 1607 C C . ILE A 1 206 ? -11.648 7.875 3.795 1.00 83.19 206 ILE A C 1
ATOM 1609 O O . ILE A 1 206 ? -11.826 7.383 2.678 1.00 83.19 206 ILE A O 1
ATOM 1613 N N . ALA A 1 207 ? -12.256 8.993 4.182 1.00 73.19 207 ALA A N 1
ATOM 1614 C CA . ALA A 1 207 ? -13.023 9.821 3.269 1.00 73.19 207 ALA A CA 1
ATOM 1615 C C . ALA A 1 207 ? -12.076 10.635 2.363 1.00 73.19 207 ALA A C 1
ATOM 1617 O O . ALA A 1 207 ? -11.051 11.140 2.831 1.00 73.19 207 ALA A O 1
ATOM 1618 N N . PRO A 1 208 ? -12.416 10.832 1.076 1.00 64.38 208 PRO A N 1
ATOM 1619 C CA . PRO A 1 208 ? -11.649 11.709 0.205 1.00 64.38 208 PRO A CA 1
ATOM 1620 C C . PRO A 1 208 ? -11.593 13.144 0.761 1.00 64.38 208 PRO A C 1
ATOM 1622 O O . PRO A 1 208 ? -12.603 13.625 1.281 1.00 64.38 208 PRO A O 1
ATOM 1625 N N . PRO A 1 209 ? -10.487 13.888 0.563 1.00 56.69 209 PRO A N 1
ATOM 1626 C CA . PRO A 1 209 ? -10.281 15.214 1.163 1.00 56.69 209 PRO A CA 1
ATOM 1627 C C . PRO A 1 209 ? -11.362 16.263 0.844 1.00 56.69 209 PRO A C 1
ATOM 1629 O O . PRO A 1 209 ? -11.494 17.247 1.561 1.00 56.69 209 PRO A O 1
ATOM 1632 N N . ASN A 1 210 ? -12.129 16.061 -0.235 1.00 53.53 210 ASN A N 1
ATOM 1633 C CA . ASN A 1 210 ? -13.139 17.003 -0.731 1.00 53.53 210 ASN A CA 1
ATOM 1634 C C . ASN A 1 210 ? -14.592 16.583 -0.435 1.00 53.53 210 ASN A C 1
ATOM 1636 O O . ASN A 1 210 ? -15.512 17.261 -0.887 1.00 53.53 210 ASN A O 1
ATOM 1640 N N . LEU A 1 211 ? -14.817 15.468 0.268 1.00 51.97 211 LEU A N 1
ATOM 1641 C CA . LEU A 1 211 ? -16.139 15.107 0.783 1.00 51.97 211 LEU A CA 1
ATOM 1642 C C . LEU A 1 211 ? -16.235 15.574 2.236 1.00 51.97 211 LEU A C 1
ATOM 1644 O O . LEU A 1 211 ? -15.878 14.858 3.164 1.00 51.97 211 LEU A O 1
ATOM 1648 N N . CYS A 1 212 ? -16.724 16.799 2.419 1.00 44.09 212 CYS A N 1
ATOM 1649 C CA . CYS A 1 212 ? -17.168 17.304 3.719 1.00 44.09 212 CYS A CA 1
ATOM 1650 C C . CYS A 1 212 ? -18.505 16.687 4.164 1.00 44.09 212 CYS A C 1
ATOM 1652 O O . CYS A 1 212 ? -18.895 16.871 5.314 1.00 44.09 212 CYS A O 1
ATOM 1654 N N . ASP A 1 213 ? -19.179 15.936 3.284 1.00 47.00 213 ASP A N 1
ATOM 1655 C CA . ASP A 1 213 ? -20.444 15.280 3.583 1.00 47.00 213 ASP A CA 1
ATOM 1656 C C . ASP A 1 213 ? -20.394 13.778 3.256 1.00 47.00 213 ASP A C 1
ATOM 1658 O O . ASP A 1 213 ? -20.462 13.349 2.104 1.00 47.00 213 ASP A O 1
ATOM 1662 N N . ILE A 1 214 ? -20.235 12.967 4.301 1.00 48.72 214 ILE A N 1
ATOM 1663 C CA . ILE A 1 214 ? -20.283 11.498 4.242 1.00 48.72 214 ILE A CA 1
ATOM 1664 C C . ILE A 1 214 ? -21.724 10.960 4.207 1.00 48.72 214 ILE A C 1
ATOM 1666 O O . ILE A 1 214 ? -21.907 9.745 4.134 1.00 48.72 214 ILE A O 1
ATOM 1670 N N . SER A 1 215 ? -22.746 11.832 4.222 1.00 46.22 215 SER A N 1
ATOM 1671 C CA . SER A 1 215 ? -24.171 11.456 4.185 1.00 46.22 215 SER A CA 1
ATOM 1672 C C . SER A 1 215 ? -24.566 10.615 2.963 1.00 46.22 215 SER A C 1
ATOM 1674 O O . SER A 1 215 ? -25.560 9.894 3.010 1.00 46.22 215 SER A O 1
ATOM 1676 N N . GLY A 1 216 ? -23.769 10.659 1.888 1.00 49.56 216 GLY A N 1
ATOM 1677 C CA . GLY A 1 216 ? -23.976 9.882 0.666 1.00 49.56 216 GLY A CA 1
ATOM 1678 C C . GLY A 1 216 ? -23.419 8.451 0.671 1.00 49.56 216 GLY A C 1
ATOM 1679 O O . GLY A 1 216 ? -23.590 7.766 -0.333 1.00 49.56 216 GLY A O 1
ATOM 1680 N N . TRP A 1 217 ? -22.743 7.987 1.733 1.00 52.03 217 TRP A N 1
ATOM 1681 C CA . TRP A 1 217 ? -22.259 6.598 1.832 1.00 52.03 217 TRP A CA 1
ATOM 1682 C C . TRP A 1 217 ? -23.302 5.720 2.541 1.00 52.03 217 TRP A C 1
ATOM 1684 O O . TRP A 1 217 ? -23.441 5.809 3.765 1.00 52.03 217 TRP A O 1
ATOM 1694 N N . PRO A 1 218 ? -24.052 4.868 1.817 1.00 57.00 218 PRO A N 1
ATOM 1695 C CA . PRO A 1 218 ? -25.111 4.083 2.430 1.00 57.00 218 PRO A CA 1
ATOM 1696 C C . PRO A 1 218 ? -24.528 2.941 3.270 1.00 57.00 218 PRO A C 1
ATOM 1698 O O . PRO A 1 218 ? -23.778 2.096 2.777 1.00 57.00 218 PRO A O 1
ATOM 1701 N N . TRP A 1 219 ? -24.932 2.882 4.539 1.00 57.56 219 TRP A N 1
ATOM 1702 C CA . TRP A 1 219 ? -24.848 1.660 5.335 1.00 57.56 219 TRP A CA 1
ATOM 1703 C C . TRP A 1 219 ? -26.092 0.826 5.055 1.00 57.56 219 TRP A C 1
ATOM 1705 O O . TRP A 1 219 ? -27.208 1.268 5.333 1.00 57.56 219 TRP A O 1
ATOM 1715 N N . LEU A 1 220 ? -25.907 -0.364 4.491 1.00 55.56 220 LEU A N 1
ATOM 1716 C CA . LEU A 1 220 ? -27.010 -1.238 4.097 1.00 55.56 220 LEU A CA 1
ATOM 1717 C C . LEU A 1 220 ? -27.195 -2.357 5.120 1.00 55.56 220 LEU A C 1
ATOM 1719 O O . LEU A 1 220 ? -26.227 -2.906 5.643 1.00 55.56 220 LEU A O 1
ATOM 1723 N N . VAL A 1 221 ? -28.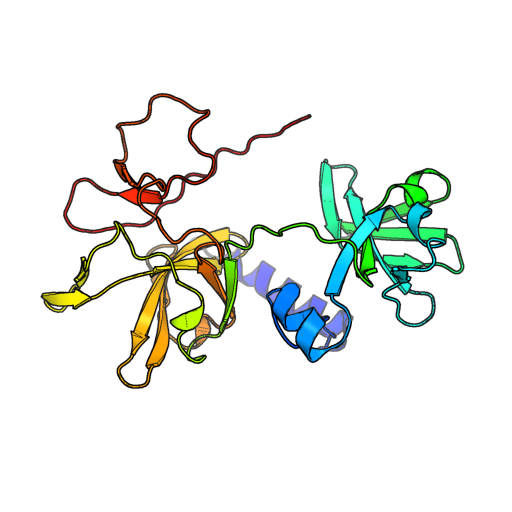450 -2.703 5.401 1.00 51.84 221 VAL A N 1
ATOM 1724 C CA . VAL A 1 221 ? -28.790 -3.842 6.263 1.00 51.84 221 VAL A CA 1
ATOM 1725 C C . VAL A 1 221 ? -28.667 -5.140 5.463 1.00 51.84 221 VAL A C 1
ATOM 1727 O O . VAL A 1 221 ? -29.162 -5.221 4.335 1.00 51.84 221 VAL A O 1
ATOM 1730 N N . ILE A 1 222 ? -28.030 -6.164 6.045 1.00 44.44 222 ILE A N 1
ATOM 1731 C CA . ILE A 1 222 ? -27.962 -7.508 5.442 1.00 44.44 222 ILE A CA 1
ATOM 1732 C C . ILE A 1 222 ? -29.381 -8.023 5.176 1.00 44.44 222 ILE A C 1
ATOM 1734 O O . ILE A 1 222 ? -30.201 -8.069 6.087 1.00 44.44 222 ILE A O 1
ATOM 1738 N N . GLY A 1 223 ? -29.659 -8.433 3.934 1.00 47.22 223 GLY A N 1
ATOM 1739 C CA . GLY A 1 223 ? -30.944 -9.017 3.527 1.00 47.22 223 GLY A CA 1
ATOM 1740 C C . GLY A 1 223 ? -31.936 -8.047 2.871 1.00 47.22 223 GLY A C 1
ATOM 1741 O O . GLY A 1 223 ? -32.953 -8.497 2.355 1.00 47.22 223 GLY A O 1
ATOM 1742 N N . ALA A 1 224 ? -31.639 -6.742 2.823 1.00 48.81 224 ALA A N 1
ATOM 1743 C CA . ALA A 1 224 ? -32.477 -5.745 2.143 1.00 48.81 224 ALA A CA 1
ATOM 1744 C C . ALA A 1 224 ? -32.115 -5.518 0.656 1.00 48.81 224 ALA A C 1
ATOM 1746 O O . ALA A 1 224 ? -32.829 -4.813 -0.052 1.00 48.81 224 ALA A O 1
ATOM 1747 N N . THR A 1 225 ? -31.012 -6.090 0.163 1.00 46.50 225 THR A N 1
ATOM 1748 C CA . THR A 1 225 ? -30.507 -5.854 -1.200 1.00 46.50 225 THR A CA 1
ATOM 1749 C C . THR A 1 225 ? -30.808 -7.042 -2.118 1.00 46.50 225 THR A C 1
ATOM 1751 O O . THR A 1 225 ? -30.154 -8.077 -2.018 1.00 46.50 225 THR A O 1
ATOM 1754 N N . GLN A 1 226 ? -31.771 -6.892 -3.033 1.00 44.53 226 GLN A N 1
ATOM 1755 C CA . GLN A 1 226 ? -32.025 -7.850 -4.127 1.00 44.53 226 GLN A CA 1
ATOM 1756 C C . GLN A 1 226 ? -31.246 -7.518 -5.416 1.00 44.53 226 GLN A C 1
ATOM 1758 O O . GLN A 1 226 ? -31.384 -8.230 -6.407 1.00 44.53 226 GLN A O 1
ATOM 1763 N N . ASP A 1 227 ? -30.430 -6.457 -5.415 1.00 42.31 227 ASP A N 1
ATOM 1764 C CA . ASP A 1 227 ? -29.847 -5.894 -6.635 1.00 42.31 227 ASP A CA 1
ATOM 1765 C C . ASP A 1 227 ? -28.305 -6.042 -6.676 1.00 42.31 227 ASP A C 1
ATOM 1767 O O . ASP A 1 227 ? -27.606 -5.424 -5.863 1.00 42.31 227 ASP A O 1
ATOM 1771 N N . PRO A 1 228 ? -27.740 -6.855 -7.592 1.00 40.44 228 PRO A N 1
ATOM 1772 C CA . PRO A 1 228 ? -26.304 -7.150 -7.644 1.00 40.44 228 PRO A CA 1
ATOM 1773 C C . PRO A 1 228 ? -25.419 -5.971 -8.094 1.00 40.44 228 PRO A C 1
ATOM 1775 O O . PRO A 1 228 ? -24.201 -6.038 -7.932 1.00 40.44 228 PRO A O 1
ATOM 1778 N N . PHE A 1 229 ? -25.988 -4.880 -8.623 1.00 33.97 229 PHE A N 1
ATOM 1779 C CA . PHE A 1 229 ? -25.216 -3.729 -9.121 1.00 33.97 229 PHE A CA 1
ATOM 1780 C C . PHE A 1 229 ? -24.905 -2.653 -8.070 1.00 33.97 229 PHE A C 1
ATOM 1782 O O . PHE A 1 229 ? -24.016 -1.828 -8.283 1.00 33.97 229 PHE A O 1
ATOM 1789 N N . SER A 1 230 ? -25.570 -2.662 -6.910 1.00 33.44 230 SER A N 1
ATOM 1790 C CA . SER A 1 230 ? -25.399 -1.612 -5.890 1.00 33.44 230 SER A CA 1
ATOM 1791 C C . SER A 1 230 ? -24.201 -1.837 -4.948 1.00 33.44 230 SER A C 1
ATOM 1793 O O . SER A 1 230 ? -24.024 -1.111 -3.969 1.00 33.44 230 SER A O 1
ATOM 1795 N N . LEU A 1 231 ? -23.360 -2.835 -5.237 1.00 35.78 231 LEU A N 1
ATOM 1796 C CA . LEU A 1 231 ? -22.308 -3.346 -4.354 1.00 35.78 231 LEU A CA 1
ATOM 1797 C C . LEU A 1 231 ? -20.942 -2.656 -4.507 1.00 35.78 231 LEU A C 1
ATOM 1799 O O . LEU A 1 231 ? -19.922 -3.223 -4.128 1.00 35.78 231 LEU A O 1
ATOM 1803 N N . PHE A 1 232 ? -20.878 -1.439 -5.055 1.00 32.75 232 PHE A N 1
ATOM 1804 C CA . PHE A 1 232 ? -19.573 -0.832 -5.344 1.00 32.75 232 PHE A CA 1
ATOM 1805 C C . PHE A 1 232 ? -18.865 -0.208 -4.128 1.00 32.75 232 PHE A C 1
ATOM 1807 O O . PHE A 1 232 ? -17.693 0.118 -4.249 1.00 32.75 232 PHE A O 1
ATOM 1814 N N . CYS A 1 233 ? -19.520 -0.059 -2.967 1.00 38.69 233 CYS A N 1
ATOM 1815 C CA . CYS A 1 233 ? -18.918 0.382 -1.689 1.00 38.69 233 CYS A CA 1
ATOM 1816 C C . CYS A 1 233 ? -19.956 0.319 -0.539 1.00 38.69 233 CYS A C 1
ATOM 1818 O O . CYS A 1 233 ? -20.098 1.262 0.236 1.00 38.69 233 CYS A O 1
ATOM 1820 N N . ALA A 1 234 ? -20.759 -0.746 -0.451 1.00 37.38 234 ALA A N 1
ATOM 1821 C CA . ALA A 1 234 ? -21.734 -0.864 0.633 1.00 37.38 234 ALA A CA 1
ATOM 1822 C C . ALA A 1 234 ? -21.058 -1.411 1.896 1.00 37.38 234 ALA A C 1
ATOM 1824 O O . ALA A 1 234 ? -20.493 -2.504 1.882 1.00 37.38 234 ALA A O 1
ATOM 1825 N N . LEU A 1 235 ? -21.131 -0.655 2.990 1.00 45.19 235 LEU A N 1
ATOM 1826 C CA . LEU A 1 235 ? -20.746 -1.135 4.309 1.00 45.19 235 LEU A CA 1
ATOM 1827 C C . LEU A 1 235 ? -21.971 -1.726 5.011 1.00 45.19 235 LEU A C 1
ATOM 1829 O O . LEU A 1 235 ? -23.071 -1.172 4.965 1.00 45.19 235 LEU A O 1
ATOM 1833 N N . ILE A 1 236 ? -21.780 -2.892 5.617 1.00 42.56 236 ILE A N 1
ATOM 1834 C CA . ILE A 1 236 ? -22.867 -3.779 6.016 1.00 42.56 236 ILE A CA 1
ATOM 1835 C C . ILE A 1 236 ? -23.224 -3.589 7.502 1.00 42.56 236 ILE A C 1
ATOM 1837 O O . ILE A 1 236 ? -22.345 -3.570 8.363 1.00 42.56 236 ILE A O 1
ATOM 1841 N N . ARG A 1 237 ? -24.522 -3.467 7.812 1.00 37.81 237 ARG A N 1
ATOM 1842 C CA . ARG A 1 237 ? -25.090 -3.420 9.172 1.00 37.81 237 ARG A CA 1
ATOM 1843 C C . ARG A 1 237 ? -25.894 -4.699 9.440 1.00 37.81 237 ARG A C 1
ATOM 1845 O O . ARG A 1 237 ? -26.717 -5.086 8.611 1.00 37.81 237 ARG A O 1
ATOM 1852 N N . THR A 1 238 ? -25.680 -5.349 10.585 1.00 38.09 238 THR A N 1
ATOM 1853 C CA . THR A 1 238 ? -26.533 -6.474 11.020 1.00 38.09 238 THR A CA 1
ATOM 1854 C C . THR A 1 238 ? -27.739 -5.966 11.820 1.00 38.09 238 THR A C 1
ATOM 1856 O O . THR A 1 238 ? -27.743 -4.817 12.267 1.00 38.09 238 THR A O 1
ATOM 1859 N N . THR A 1 239 ? -28.799 -6.774 11.909 1.00 37.09 239 THR A N 1
ATOM 1860 C CA . THR A 1 239 ? -30.082 -6.418 12.547 1.00 37.09 239 THR A CA 1
ATOM 1861 C C . THR A 1 239 ? -30.031 -6.410 14.070 1.00 37.09 239 THR A C 1
ATOM 1863 O O . THR A 1 239 ? -30.895 -5.798 14.692 1.00 37.09 239 THR A O 1
ATOM 1866 N N . ASP A 1 240 ? -29.011 -7.034 14.651 1.00 34.97 240 ASP A N 1
ATOM 1867 C CA . ASP A 1 240 ? -28.743 -6.992 16.081 1.00 34.97 240 ASP A CA 1
ATOM 1868 C C . ASP A 1 240 ? -27.736 -5.864 16.336 1.00 34.97 240 ASP A C 1
ATOM 1870 O O . ASP A 1 240 ? -26.874 -5.597 15.499 1.00 34.97 240 ASP A O 1
ATOM 1874 N N . ASP A 1 241 ? -27.817 -5.171 17.474 1.00 38.12 241 ASP A N 1
ATOM 1875 C CA . ASP A 1 241 ? -26.964 -4.013 17.807 1.00 38.12 241 ASP A CA 1
ATOM 1876 C C . ASP A 1 241 ? -25.437 -4.291 17.799 1.00 38.12 241 ASP A C 1
ATOM 1878 O O . ASP A 1 241 ? -24.634 -3.379 18.003 1.00 38.12 241 ASP A O 1
ATOM 1882 N N . SER A 1 242 ? -25.023 -5.524 17.493 1.00 34.25 242 SER A N 1
ATOM 1883 C CA . SER A 1 242 ? -23.677 -5.936 17.099 1.00 34.25 242 SER A CA 1
ATOM 1884 C C . SER A 1 242 ? -23.368 -5.633 15.621 1.00 34.25 242 SER A C 1
ATOM 1886 O O . SER A 1 242 ? -24.001 -6.150 14.699 1.00 34.25 242 SER A O 1
ATOM 1888 N N . VAL A 1 243 ? -22.324 -4.849 15.349 1.00 36.06 243 VAL A N 1
ATOM 1889 C CA . VAL A 1 243 ? -21.799 -4.681 13.983 1.00 36.06 243 VAL A CA 1
ATOM 1890 C C . VAL A 1 243 ? -20.782 -5.792 13.700 1.00 36.06 243 VAL A C 1
ATOM 1892 O O . VAL A 1 243 ? -19.613 -5.667 14.052 1.00 36.06 243 VAL A O 1
ATOM 1895 N N . PHE A 1 244 ? -21.202 -6.874 13.042 1.00 34.53 244 PHE A N 1
ATOM 1896 C CA . PHE A 1 244 ? -20.267 -7.784 12.372 1.00 34.53 244 PHE A CA 1
ATOM 1897 C C . PHE A 1 244 ? -20.005 -7.277 10.950 1.00 34.53 244 PHE A C 1
ATOM 1899 O O . PHE A 1 244 ? -20.914 -7.227 10.121 1.00 34.53 244 PHE A O 1
ATOM 1906 N N . LEU A 1 245 ? -18.757 -6.890 10.665 1.00 37.91 245 LEU A N 1
ATOM 1907 C CA . LEU A 1 245 ? -18.325 -6.488 9.327 1.00 37.91 245 LEU A CA 1
ATOM 1908 C C . LEU A 1 245 ? -18.025 -7.741 8.486 1.00 37.91 245 LEU A C 1
ATOM 1910 O O . LEU A 1 245 ? -16.905 -8.240 8.455 1.00 37.91 245 LEU A O 1
ATOM 1914 N N . SER A 1 246 ? -19.034 -8.259 7.793 1.00 31.80 246 SER A N 1
ATOM 1915 C CA . SER A 1 246 ? -18.820 -9.072 6.594 1.00 31.80 246 SER A CA 1
ATOM 1916 C C . SER A 1 246 ? -18.929 -8.127 5.403 1.00 31.80 246 SER A C 1
ATOM 1918 O O . SER A 1 246 ? -19.935 -7.438 5.281 1.00 31.80 246 SER A O 1
ATOM 1920 N N . ALA A 1 247 ? -17.912 -8.038 4.550 1.00 35.12 247 ALA A N 1
ATOM 1921 C CA . ALA A 1 247 ? -18.079 -7.444 3.229 1.00 35.12 247 ALA A CA 1
ATOM 1922 C C . ALA A 1 247 ? -18.213 -8.594 2.231 1.00 35.12 247 ALA A C 1
ATOM 1924 O O . ALA A 1 247 ? -17.289 -9.391 2.064 1.00 35.12 247 ALA A O 1
ATOM 1925 N N . ALA A 1 248 ? -19.366 -8.695 1.579 1.00 28.89 248 ALA A N 1
ATOM 1926 C CA . ALA A 1 248 ? -19.507 -9.560 0.421 1.00 28.89 248 ALA A CA 1
ATOM 1927 C C . ALA A 1 248 ? -18.800 -8.882 -0.761 1.00 28.89 248 ALA A C 1
ATOM 1929 O O . ALA A 1 248 ? -19.212 -7.809 -1.188 1.00 28.89 248 ALA A O 1
ATOM 1930 N N . PHE A 1 249 ? -17.745 -9.491 -1.301 1.00 29.95 249 PHE A N 1
ATOM 1931 C CA . PHE A 1 249 ? -17.257 -9.136 -2.632 1.00 29.95 249 PHE A CA 1
ATOM 1932 C C . PHE A 1 249 ? -17.961 -10.031 -3.652 1.00 29.95 249 PHE A C 1
ATOM 1934 O O . PHE A 1 249 ? -17.662 -11.219 -3.757 1.00 29.95 249 PHE A O 1
ATOM 1941 N N . ALA A 1 250 ? -18.888 -9.463 -4.425 1.00 24.89 250 ALA A N 1
ATOM 1942 C CA . ALA A 1 250 ? -19.238 -10.046 -5.712 1.00 24.89 250 ALA A CA 1
ATOM 1943 C C . ALA A 1 250 ? -18.068 -9.766 -6.665 1.00 24.89 250 ALA A C 1
ATOM 1945 O O . ALA A 1 250 ? -17.762 -8.612 -6.963 1.00 24.89 250 ALA A O 1
ATOM 1946 N N . SER A 1 251 ? -17.379 -10.819 -7.106 1.00 24.25 251 SER A N 1
ATOM 1947 C CA . SER A 1 251 ? -16.420 -10.729 -8.206 1.00 24.25 251 SER A CA 1
ATOM 1948 C C . SER A 1 251 ? -17.171 -10.272 -9.457 1.00 24.25 251 SER A C 1
ATOM 1950 O O . SER A 1 251 ? -17.889 -11.050 -10.078 1.00 24.25 251 SER A O 1
ATOM 1952 N N . LEU A 1 252 ? -17.047 -8.994 -9.808 1.00 24.11 252 LEU A N 1
ATOM 1953 C CA . LEU A 1 252 ? -17.436 -8.499 -11.121 1.00 24.11 252 LEU A CA 1
ATOM 1954 C C . LEU A 1 252 ? -16.226 -8.647 -12.036 1.00 24.11 252 LEU A C 1
ATOM 1956 O O . LEU A 1 252 ? -15.365 -7.774 -12.125 1.00 24.11 252 LEU A O 1
ATOM 1960 N N . SER A 1 253 ? -16.155 -9.807 -12.688 1.00 23.69 253 SER A N 1
ATOM 1961 C CA . SER A 1 253 ? -15.386 -9.972 -13.916 1.00 23.69 253 SER A CA 1
ATOM 1962 C C . SER A 1 253 ? -15.957 -8.994 -14.947 1.00 23.69 253 SER A C 1
ATOM 1964 O O . SER A 1 253 ? -17.083 -9.174 -15.406 1.00 23.69 253 SER A O 1
ATOM 1966 N N . PHE A 1 254 ? -15.216 -7.942 -15.288 1.00 23.92 254 PHE A N 1
ATOM 1967 C CA . PHE A 1 254 ? -15.543 -7.086 -16.426 1.00 23.92 254 PHE A CA 1
ATOM 1968 C C . PHE A 1 254 ? -14.472 -7.262 -17.505 1.00 23.92 254 PHE A C 1
ATOM 1970 O O . PHE A 1 254 ? -13.333 -6.866 -17.287 1.00 23.92 254 PHE A O 1
ATOM 1977 N N . PHE A 1 255 ? -14.923 -7.898 -18.597 1.00 30.34 255 PHE A N 1
ATOM 1978 C CA . PHE A 1 255 ? -14.414 -8.011 -19.977 1.00 30.34 255 PHE A CA 1
ATOM 1979 C C . PHE A 1 255 ? -12.903 -8.012 -20.238 1.00 30.34 255 PHE A C 1
ATOM 1981 O O . PHE A 1 255 ? -12.254 -6.955 -20.088 1.00 30.34 255 PHE A O 1
#

Sequence (255 aa):
MNQPVAESAANKVGQLSRDLGGQIQILTAVEQDPSTMYQKAGFWYEWRPYKDREKAHLQLVRCGQSCPVIMQSKDGKTLLGYLDMGTDVASVGNNGKSEQISGGPVQVCSLAKFVIPLLHRLKHTWIDIRYRDPFPANKNPIPAANRKVKNDDGTEMFQYVALWYKHGEPVFGRAYPDCSDKVLASFGYNGQENAGAEIGSFQMVIAPPNLCDISGWPWLVIGATQDPFSLFCALIRTTDDSVFLSAAFASLSFF

Radius of gyration: 21.37 Å; chains: 1; bounding box: 52×55×57 Å